Protein AF-A0A914FMX4-F1 (afdb_monomer_lite)

Secondary structure (DSSP, 8-state):
-HHHHHHH-S-EEEEEE--TTTHHHHHHHHHHHHH-HHHHHHEEEEEE--TTS--TT-HHHHHHT-----TT-BTTB--GGGS-----SS---HHHHHHHHHHH-SSSS-----TT--PPTTHHHHHHHHHTT--TT-------EEE-TTSPPP-SHHHHHHHHHTTSEEETTHHHHHHHH--TTHHHHHHHHTSSS-----------

Foldseek 3Di:
DLQQLVQQVAAFFFEDEDEPPCLVVVLVVVVLCVQRPSSVVHYDYHYDYDPPDDDCPPPVNNVVSPDPPDPPDDNVDPPPVPPPPPPPPDDDDVVVRVVRSVVPTPDPDDDDDDPPDGDAHCPNVLCVVCVVVDDPQDDDDDFDKDFDPPDDDDNFLVSQVVCVVVVGMGGPCCVNCVPVRPDPPVVVVSVVRNPPPPDDDGDDPPDD

Radius of gyration: 20.3 Å; chains: 1; bounding box: 56×38×54 Å

pLDDT: mean 79.05, std 15.32, range [39.66, 96.81]

Sequence (208 aa):
MAQLANNWKGPISVSLIIDKNGFTSLAAYKHLYNCDPLMKKFVTTHIVWRETAENPCDSTFITNNTVKLSSQYSCDIVEYEKISKHSLNIPYPPNTLRNVARYGASTNIHLIADIENSFSKNANYLLNLIANKVTKENVIAIRRFEYDEKERKPETPQILKDMLITEKAYEFHHFLASKSHAIENLDAWLNYSVNPLMRVTIVPITYM

Structure (mmCIF, N/CA/C/O backbone):
data_AF-A0A914FMX4-F1
#
_entry.id   AF-A0A914FMX4-F1
#
loop_
_atom_site.group_PDB
_atom_site.id
_atom_site.type_symbol
_atom_site.label_atom_id
_atom_site.label_alt_id
_atom_site.label_comp_id
_atom_site.label_asym_id
_atom_site.label_entity_id
_atom_site.label_seq_id
_atom_site.pdbx_PDB_ins_code
_atom_site.Cartn_x
_atom_site.Cartn_y
_a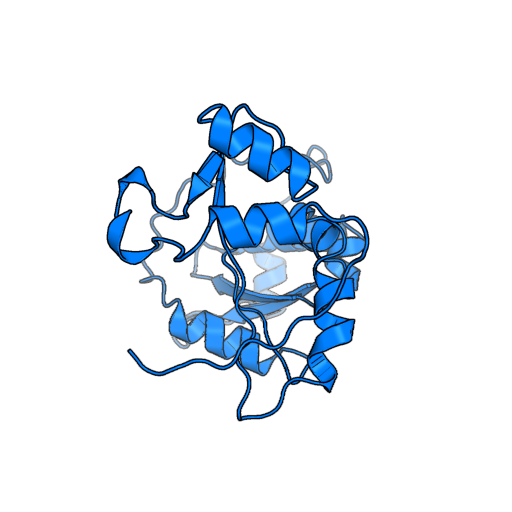tom_site.Cartn_z
_atom_site.occupancy
_atom_site.B_iso_or_equiv
_atom_site.auth_seq_id
_atom_site.auth_comp_id
_atom_site.auth_asym_id
_atom_site.auth_atom_id
_atom_site.pdbx_PDB_model_num
ATOM 1 N N . MET A 1 1 ? 6.551 4.881 -1.451 1.00 75.38 1 MET A N 1
ATOM 2 C CA . MET A 1 1 ? 6.994 3.463 -1.385 1.00 75.38 1 MET A CA 1
ATOM 3 C C . MET A 1 1 ? 7.821 3.134 -0.149 1.00 75.38 1 MET A C 1
ATOM 5 O O . MET A 1 1 ? 7.382 2.270 0.590 1.00 75.38 1 MET A O 1
ATOM 9 N N . ALA A 1 2 ? 8.949 3.802 0.127 1.00 77.56 2 ALA A N 1
ATOM 10 C CA . ALA A 1 2 ? 9.760 3.548 1.333 1.00 77.56 2 ALA A CA 1
ATOM 11 C C . ALA A 1 2 ? 8.935 3.605 2.637 1.00 77.56 2 ALA A C 1
ATOM 13 O O . ALA A 1 2 ? 8.886 2.656 3.417 1.00 77.56 2 ALA A O 1
ATOM 14 N N . GLN A 1 3 ? 8.158 4.680 2.811 1.00 80.75 3 GLN A N 1
ATOM 15 C CA . GLN A 1 3 ? 7.240 4.830 3.944 1.00 80.75 3 GLN A CA 1
ATOM 16 C C . GLN A 1 3 ? 6.168 3.726 4.000 1.00 80.75 3 GLN A C 1
ATOM 18 O O . GLN A 1 3 ? 5.848 3.229 5.078 1.00 80.75 3 GLN A O 1
ATOM 23 N N . LEU A 1 4 ? 5.646 3.301 2.842 1.00 85.19 4 LEU A N 1
ATOM 24 C CA . LEU A 1 4 ? 4.693 2.194 2.743 1.00 85.19 4 LEU A CA 1
ATOM 25 C C . LEU A 1 4 ? 5.334 0.876 3.196 1.00 85.19 4 LEU A C 1
ATOM 27 O O . LEU A 1 4 ? 4.752 0.177 4.018 1.00 85.19 4 LEU A O 1
ATOM 31 N N . ALA A 1 5 ? 6.547 0.568 2.730 1.00 88.25 5 ALA A N 1
ATOM 32 C CA . ALA A 1 5 ? 7.302 -0.612 3.147 1.00 88.25 5 ALA A CA 1
ATOM 33 C C . ALA A 1 5 ? 7.578 -0.605 4.660 1.00 88.25 5 ALA A C 1
ATOM 35 O O . ALA A 1 5 ? 7.435 -1.638 5.318 1.00 88.25 5 ALA A O 1
ATOM 36 N N . ASN A 1 6 ? 7.891 0.562 5.230 1.00 86.19 6 ASN A N 1
ATOM 37 C CA . ASN A 1 6 ? 8.101 0.720 6.668 1.00 86.19 6 ASN A CA 1
ATOM 38 C C . ASN A 1 6 ? 6.824 0.532 7.503 1.00 86.19 6 ASN A C 1
ATOM 40 O O . ASN A 1 6 ? 6.880 -0.073 8.574 1.00 86.19 6 ASN A O 1
ATOM 44 N N . ASN A 1 7 ? 5.677 1.016 7.023 1.00 85.81 7 ASN A N 1
ATOM 45 C CA . ASN A 1 7 ? 4.405 0.894 7.742 1.00 85.81 7 ASN A CA 1
ATOM 46 C C . ASN A 1 7 ? 3.782 -0.501 7.581 1.00 85.81 7 ASN A C 1
ATOM 48 O O . ASN A 1 7 ? 3.226 -1.043 8.536 1.00 85.81 7 ASN A O 1
ATOM 52 N N . TRP A 1 8 ? 3.902 -1.097 6.392 1.00 89.62 8 TRP A N 1
ATOM 53 C CA . TRP A 1 8 ? 3.367 -2.419 6.075 1.00 89.62 8 TRP A CA 1
ATOM 54 C C . TRP A 1 8 ? 4.222 -3.550 6.656 1.00 89.62 8 TRP A C 1
ATOM 56 O O . TRP A 1 8 ? 3.689 -4.446 7.302 1.00 89.62 8 TRP A O 1
ATOM 66 N N . LYS A 1 9 ? 5.551 -3.517 6.482 1.00 90.38 9 LYS A N 1
ATOM 67 C CA . LYS A 1 9 ? 6.481 -4.584 6.913 1.00 90.38 9 LYS A CA 1
ATOM 68 C C . LYS A 1 9 ? 6.079 -5.993 6.446 1.00 90.38 9 LYS A C 1
ATOM 70 O O . LYS A 1 9 ? 6.212 -6.963 7.193 1.00 90.38 9 LYS A O 1
ATOM 75 N N . GLY A 1 10 ? 5.561 -6.106 5.230 1.00 90.56 10 GLY A N 1
ATOM 76 C CA . GLY A 1 10 ? 5.202 -7.364 4.572 1.00 90.56 10 GLY A CA 1
ATOM 77 C C . GLY A 1 10 ? 5.497 -7.298 3.071 1.00 90.56 10 GLY A C 1
ATOM 78 O O . GLY A 1 10 ? 5.924 -6.245 2.601 1.00 90.56 10 GLY A O 1
ATOM 79 N N . PRO A 1 11 ? 5.289 -8.384 2.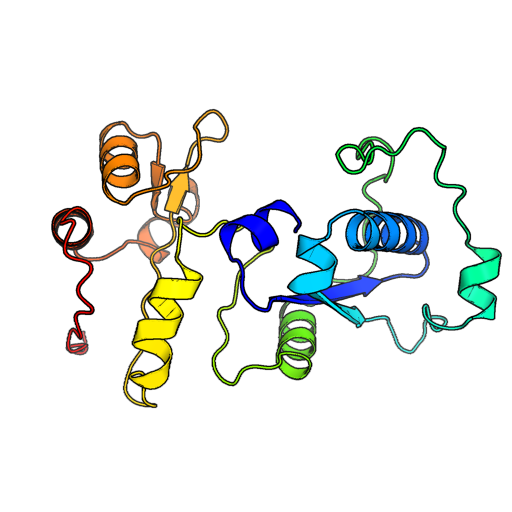308 1.00 93.69 11 PRO A N 1
ATOM 80 C CA . PRO A 1 11 ? 5.486 -8.371 0.860 1.00 93.69 11 PRO A CA 1
ATOM 81 C C . PRO A 1 11 ? 4.600 -7.324 0.169 1.00 93.69 11 PRO A C 1
ATOM 83 O O . PRO A 1 11 ? 3.421 -7.187 0.499 1.00 93.69 11 PRO A O 1
ATOM 86 N N . ILE A 1 12 ? 5.173 -6.599 -0.789 1.00 94.12 12 ILE A N 1
ATOM 87 C CA . ILE A 1 12 ? 4.527 -5.598 -1.640 1.00 94.12 12 ILE A CA 1
ATOM 88 C C . ILE A 1 12 ? 4.914 -5.926 -3.078 1.00 94.12 12 ILE A C 1
ATOM 90 O O . ILE A 1 12 ? 6.093 -5.901 -3.423 1.00 94.12 12 ILE A O 1
ATOM 94 N N . SER A 1 13 ? 3.929 -6.187 -3.930 1.00 95.50 13 SER A N 1
ATOM 95 C CA . SER A 1 13 ? 4.143 -6.226 -5.375 1.00 95.50 13 SER A CA 1
ATOM 96 C C . SER A 1 13 ? 3.639 -4.926 -5.996 1.00 95.50 13 SER A C 1
ATOM 98 O O . SER A 1 13 ? 2.514 -4.499 -5.726 1.00 95.50 13 SER A O 1
ATOM 100 N N . VAL A 1 14 ? 4.477 -4.279 -6.805 1.00 94.06 14 VAL A N 1
ATOM 101 C CA . VAL A 1 14 ? 4.159 -3.018 -7.482 1.00 94.06 14 VAL A CA 1
ATOM 102 C C . VAL A 1 14 ? 4.457 -3.131 -8.970 1.00 94.06 14 VAL A C 1
ATOM 104 O O . VAL A 1 14 ? 5.472 -3.699 -9.364 1.00 94.06 14 VAL A O 1
ATOM 107 N N . SER A 1 15 ? 3.590 -2.560 -9.804 1.00 92.75 15 SER A N 1
ATOM 108 C CA . SER A 1 15 ? 3.839 -2.435 -11.242 1.00 92.75 15 SER A CA 1
ATOM 109 C C . SER A 1 15 ? 4.112 -0.988 -11.620 1.00 92.75 15 SER A C 1
ATOM 111 O O . SER A 1 15 ? 3.389 -0.090 -11.189 1.00 92.75 15 SER A O 1
ATOM 113 N N . LEU A 1 16 ? 5.131 -0.771 -12.447 1.00 88.94 16 LEU A N 1
ATOM 114 C CA . LEU A 1 16 ? 5.503 0.531 -12.992 1.00 88.94 16 LEU A CA 1
ATOM 115 C C . LEU A 1 16 ? 5.362 0.492 -14.507 1.00 88.94 16 LEU A C 1
ATOM 117 O O . LEU A 1 16 ? 5.952 -0.370 -15.156 1.00 88.94 16 LEU A O 1
ATOM 121 N N . ILE A 1 17 ? 4.605 1.434 -15.065 1.00 86.44 17 ILE A N 1
ATOM 122 C CA . ILE A 1 17 ? 4.559 1.630 -16.511 1.00 86.44 17 ILE A CA 1
ATOM 123 C C . ILE A 1 17 ? 5.640 2.614 -16.939 1.00 86.44 17 ILE A C 1
ATOM 125 O O . ILE A 1 17 ? 5.795 3.671 -16.329 1.00 86.44 17 ILE A O 1
ATOM 129 N N . ILE A 1 18 ? 6.384 2.256 -17.978 1.00 81.00 18 ILE A N 1
ATOM 130 C CA . ILE A 1 18 ? 7.471 3.065 -18.521 1.00 81.00 18 ILE A CA 1
ATOM 131 C C . ILE A 1 18 ? 7.189 3.344 -19.992 1.00 81.00 18 ILE A C 1
ATOM 133 O O . ILE A 1 18 ? 6.832 2.447 -20.759 1.00 81.00 18 ILE A O 1
ATOM 137 N N . ASP A 1 19 ? 7.338 4.609 -20.370 1.00 75.12 19 ASP A N 1
ATOM 138 C CA . ASP A 1 19 ? 7.340 5.059 -21.756 1.00 75.12 19 ASP A CA 1
ATOM 139 C C . ASP A 1 19 ? 8.773 5.356 -22.231 1.00 75.12 19 ASP A C 1
ATOM 141 O O . ASP A 1 19 ? 9.732 5.233 -21.469 1.00 75.12 19 ASP A O 1
ATOM 145 N N . LYS A 1 20 ? 8.931 5.778 -23.491 1.00 66.50 20 LYS A N 1
ATOM 146 C CA . LYS A 1 20 ? 10.247 6.101 -24.068 1.00 66.50 20 LYS A CA 1
ATOM 147 C C . LYS A 1 20 ? 11.028 7.188 -23.306 1.00 66.50 20 LYS A C 1
ATOM 149 O O . LYS A 1 20 ? 12.233 7.283 -23.498 1.00 66.50 20 LYS A O 1
ATOM 154 N N . ASN A 1 21 ? 10.380 7.988 -22.457 1.00 66.50 21 ASN A N 1
ATOM 155 C CA . ASN A 1 21 ? 11.006 9.076 -21.703 1.00 66.50 21 ASN A CA 1
ATOM 156 C C . ASN A 1 21 ? 11.118 8.764 -20.195 1.00 66.50 21 ASN A C 1
ATOM 158 O O . ASN A 1 21 ? 11.770 9.498 -19.453 1.00 66.50 21 ASN A O 1
ATOM 162 N N . GLY A 1 22 ? 10.528 7.660 -19.726 1.00 69.50 22 GLY A N 1
ATOM 163 C CA . GLY A 1 22 ? 10.486 7.263 -18.316 1.00 69.50 22 GLY A CA 1
ATOM 164 C C . GLY A 1 22 ? 11.794 6.691 -17.758 1.00 69.50 22 GLY A C 1
ATOM 165 O O . GLY A 1 22 ? 11.843 6.311 -16.587 1.00 69.50 22 GLY A O 1
ATOM 166 N N . PHE A 1 23 ? 12.862 6.624 -18.555 1.00 72.25 23 PHE A N 1
ATOM 167 C CA . PHE A 1 23 ? 14.138 6.016 -18.161 1.00 72.25 23 PHE A CA 1
ATOM 168 C C . PHE A 1 23 ? 14.848 6.753 -17.030 1.00 72.25 23 PHE A C 1
ATOM 170 O O . PHE A 1 23 ? 15.375 6.112 -16.122 1.00 72.25 23 PHE A O 1
ATOM 177 N N . THR A 1 24 ? 14.797 8.086 -17.024 1.00 69.94 24 THR A N 1
ATOM 178 C CA . THR A 1 24 ? 15.320 8.890 -15.910 1.00 69.94 24 THR A CA 1
ATOM 179 C C . THR A 1 24 ? 14.597 8.555 -14.608 1.00 69.94 24 THR A C 1
ATOM 181 O O . THR A 1 24 ? 15.235 8.336 -13.578 1.00 69.94 24 THR A O 1
ATOM 184 N N . SER A 1 25 ? 13.270 8.422 -14.665 1.00 74.25 25 SER A N 1
ATOM 185 C CA . SER A 1 25 ? 12.441 8.030 -13.523 1.00 74.25 25 SER A CA 1
ATOM 186 C C . SER A 1 25 ? 12.734 6.601 -13.066 1.00 74.25 25 SER A C 1
ATOM 188 O O . SER A 1 25 ? 12.780 6.346 -11.864 1.00 74.25 25 SER A O 1
ATOM 190 N N . LEU A 1 26 ? 12.999 5.674 -13.993 1.00 77.38 26 LEU A N 1
ATOM 191 C CA . LEU A 1 26 ? 13.414 4.310 -13.658 1.00 77.38 26 LEU A CA 1
ATOM 192 C C . LEU A 1 26 ? 14.796 4.274 -12.997 1.00 77.38 26 LEU A C 1
ATOM 194 O O . LEU A 1 26 ? 14.983 3.541 -12.028 1.00 77.38 26 LEU A O 1
ATOM 198 N N . ALA A 1 27 ? 15.759 5.059 -13.482 1.00 74.75 27 ALA A N 1
ATOM 199 C CA . ALA A 1 27 ? 17.086 5.152 -12.879 1.00 74.75 27 ALA A CA 1
ATOM 200 C C . ALA A 1 27 ? 17.011 5.721 -11.452 1.00 74.75 27 ALA A C 1
ATOM 202 O O . ALA A 1 27 ? 17.593 5.144 -10.529 1.00 74.75 27 ALA A O 1
ATOM 203 N N . ALA A 1 28 ? 16.225 6.785 -11.253 1.00 75.19 28 ALA A N 1
ATOM 204 C CA . ALA A 1 28 ? 15.948 7.344 -9.931 1.00 75.19 28 ALA A CA 1
ATOM 205 C C . ALA A 1 28 ? 15.244 6.323 -9.019 1.00 75.19 28 ALA A C 1
ATOM 207 O O . ALA A 1 28 ? 15.664 6.113 -7.881 1.00 75.19 28 ALA A O 1
ATOM 208 N N . TYR A 1 29 ? 14.231 5.614 -9.530 1.00 81.31 29 TYR A N 1
ATOM 209 C CA . TYR A 1 29 ? 13.549 4.548 -8.795 1.00 81.31 29 TYR A CA 1
ATOM 210 C C . TYR A 1 29 ? 14.507 3.421 -8.396 1.00 81.31 29 TYR A C 1
ATOM 212 O O . TYR A 1 29 ? 14.502 2.990 -7.246 1.00 81.31 29 TYR A O 1
ATOM 220 N N . LYS A 1 30 ? 15.361 2.958 -9.317 1.00 82.38 30 LYS A N 1
ATOM 221 C CA . LYS A 1 30 ? 16.367 1.919 -9.057 1.00 82.38 30 LYS A CA 1
ATOM 222 C C . LYS A 1 30 ? 17.353 2.361 -7.980 1.00 82.38 30 LYS A C 1
ATOM 224 O O . LYS A 1 30 ? 17.752 1.536 -7.160 1.00 82.38 30 LYS A O 1
ATOM 229 N N . HIS A 1 31 ? 17.757 3.628 -7.976 1.00 79.31 31 HIS A N 1
ATOM 230 C CA . HIS A 1 31 ? 18.599 4.175 -6.919 1.00 79.31 31 HIS A CA 1
ATOM 231 C C . HIS A 1 31 ? 17.878 4.135 -5.567 1.00 79.31 31 HIS A C 1
ATOM 233 O O . HIS A 1 31 ? 18.371 3.484 -4.651 1.00 79.31 31 HIS A O 1
ATOM 239 N N . LEU A 1 32 ? 16.667 4.696 -5.476 1.00 78.62 32 LEU A N 1
ATOM 240 C CA . LEU A 1 32 ? 15.848 4.677 -4.254 1.00 78.62 32 LEU A CA 1
ATOM 241 C C . LEU A 1 32 ? 15.599 3.255 -3.731 1.00 78.62 32 LEU A C 1
ATOM 243 O O . LEU A 1 32 ? 15.776 2.983 -2.545 1.00 78.62 32 LEU A O 1
ATOM 247 N N . TYR A 1 33 ? 15.244 2.331 -4.625 1.00 86.31 33 TYR A N 1
ATOM 248 C CA . TYR A 1 33 ? 15.058 0.919 -4.303 1.00 86.31 33 TYR A CA 1
ATOM 249 C C . TYR A 1 33 ? 16.330 0.303 -3.711 1.00 86.31 33 TYR A C 1
ATOM 251 O O . TYR A 1 33 ? 16.261 -0.483 -2.771 1.00 86.31 33 TYR A O 1
ATOM 259 N N . ASN A 1 34 ? 17.500 0.649 -4.257 1.00 85.19 34 ASN A N 1
ATOM 260 C CA . ASN A 1 34 ? 18.768 0.098 -3.795 1.00 85.19 34 ASN A CA 1
ATOM 261 C C . ASN A 1 34 ? 19.277 0.718 -2.490 1.00 85.19 34 ASN A C 1
ATOM 263 O O . ASN A 1 34 ? 20.027 0.063 -1.760 1.00 85.19 34 ASN A O 1
ATOM 267 N N . CYS A 1 35 ? 18.888 1.958 -2.229 1.00 83.69 35 CYS A N 1
ATOM 268 C CA . CYS A 1 35 ? 19.289 2.735 -1.071 1.00 83.69 35 CYS A CA 1
ATOM 269 C C . CYS A 1 35 ? 18.528 2.348 0.204 1.00 83.69 35 CYS A C 1
ATOM 271 O O . CYS A 1 35 ? 19.125 2.330 1.277 1.00 83.69 35 CYS A O 1
ATOM 273 N N . ASP A 1 36 ? 17.245 1.991 0.098 1.00 85.56 36 ASP A N 1
ATOM 274 C CA . ASP A 1 36 ? 16.420 1.609 1.248 1.00 85.56 36 ASP A CA 1
ATOM 275 C C . ASP A 1 36 ? 16.409 0.074 1.461 1.00 85.56 36 ASP A C 1
ATOM 277 O O . ASP A 1 36 ? 15.879 -0.675 0.629 1.00 85.56 36 ASP A O 1
ATOM 281 N N . PRO A 1 37 ? 16.941 -0.441 2.590 1.00 90.88 37 PRO A N 1
ATOM 282 C CA . PRO A 1 37 ? 16.901 -1.869 2.906 1.00 90.88 37 PRO A CA 1
ATOM 283 C C . PRO A 1 37 ? 15.481 -2.448 2.985 1.00 90.88 37 PRO A C 1
ATOM 285 O O . PRO A 1 37 ? 15.287 -3.630 2.688 1.00 90.88 37 PRO A O 1
ATOM 288 N N . LEU A 1 38 ? 14.485 -1.649 3.379 1.00 91.25 38 LEU A N 1
ATOM 289 C CA . LEU A 1 38 ? 13.089 -2.081 3.456 1.00 91.25 38 LEU A CA 1
ATOM 290 C C . LEU A 1 38 ? 12.486 -2.256 2.065 1.00 91.25 38 LEU A C 1
ATOM 292 O O . LEU A 1 38 ? 11.745 -3.216 1.856 1.00 91.25 38 LEU A O 1
ATOM 296 N N . MET A 1 39 ? 12.849 -1.398 1.108 1.00 91.31 39 MET A N 1
ATOM 297 C CA . MET A 1 39 ? 12.470 -1.574 -0.297 1.00 91.31 39 MET A CA 1
ATOM 298 C C . MET A 1 39 ? 13.010 -2.901 -0.831 1.00 91.31 39 MET A C 1
ATOM 300 O O . MET A 1 39 ? 12.221 -3.723 -1.289 1.00 91.31 39 MET A O 1
ATOM 304 N N . LYS A 1 40 ? 14.314 -3.172 -0.669 1.00 90.94 40 LYS A N 1
ATOM 305 C CA . LYS A 1 40 ? 14.919 -4.455 -1.085 1.00 90.94 40 LYS A CA 1
ATOM 306 C C . LYS A 1 40 ? 14.276 -5.673 -0.433 1.00 90.94 40 LYS A C 1
ATOM 308 O O . LYS A 1 40 ? 14.222 -6.738 -1.040 1.00 90.94 40 LYS A O 1
ATOM 313 N N . LYS A 1 41 ? 13.866 -5.537 0.829 1.00 93.00 41 LYS A N 1
ATOM 314 C CA . LYS A 1 41 ? 13.321 -6.644 1.618 1.00 93.00 41 LYS A CA 1
ATOM 315 C C . LYS A 1 41 ? 11.867 -6.950 1.277 1.00 93.00 41 LYS A C 1
ATOM 317 O O . LYS A 1 41 ? 11.475 -8.113 1.310 1.00 93.00 41 LYS A O 1
ATOM 322 N N . PHE A 1 42 ? 11.062 -5.920 1.038 1.00 93.12 42 PHE A N 1
ATOM 323 C CA . PHE A 1 42 ? 9.610 -6.053 0.999 1.00 93.12 42 PHE A CA 1
ATOM 324 C C . PHE A 1 42 ? 8.994 -5.782 -0.368 1.00 93.12 42 PHE A C 1
ATOM 326 O O . PHE A 1 42 ? 7.886 -6.250 -0.604 1.00 93.12 42 PHE A O 1
ATOM 333 N N . VAL A 1 43 ? 9.663 -5.060 -1.265 1.00 93.25 43 VAL A N 1
ATOM 334 C CA . VAL A 1 43 ? 9.072 -4.623 -2.534 1.00 93.25 43 VAL A CA 1
ATOM 335 C C . VAL A 1 43 ? 9.593 -5.472 -3.688 1.00 93.25 43 VAL A C 1
ATOM 337 O O . VAL A 1 43 ? 10.792 -5.629 -3.858 1.00 93.25 43 VAL A O 1
ATOM 340 N N . THR A 1 44 ? 8.688 -5.993 -4.512 1.00 94.06 44 THR A N 1
ATOM 341 C CA . THR A 1 44 ? 8.997 -6.567 -5.828 1.00 94.06 44 THR A CA 1
ATOM 342 C C . THR A 1 44 ? 8.390 -5.678 -6.903 1.00 94.06 44 THR A C 1
ATOM 344 O O . THR A 1 44 ? 7.207 -5.336 -6.838 1.00 94.06 44 THR A O 1
ATOM 347 N N . THR A 1 45 ? 9.202 -5.289 -7.882 1.00 92.69 45 THR A N 1
ATOM 348 C CA . THR A 1 45 ? 8.816 -4.337 -8.928 1.00 92.69 45 THR A CA 1
ATOM 349 C C . THR A 1 45 ? 8.669 -5.040 -10.267 1.00 92.69 45 THR A C 1
ATOM 351 O O . THR A 1 45 ? 9.590 -5.712 -10.727 1.00 92.69 45 THR A O 1
ATOM 354 N N . HIS A 1 46 ? 7.536 -4.821 -10.924 1.00 92.69 46 HIS A N 1
ATOM 355 C CA . HIS A 1 46 ? 7.240 -5.328 -12.257 1.00 92.69 46 HIS A CA 1
ATOM 356 C C . HIS A 1 46 ? 7.207 -4.164 -13.242 1.00 92.69 46 HIS A C 1
ATOM 358 O O . HIS A 1 46 ? 6.446 -3.212 -13.070 1.00 92.69 46 HIS A O 1
ATOM 364 N N . ILE A 1 47 ? 8.054 -4.219 -14.263 1.00 89.19 47 ILE A N 1
ATOM 365 C CA . ILE A 1 47 ? 8.113 -3.182 -15.289 1.00 89.19 47 ILE A CA 1
ATOM 366 C C . ILE A 1 47 ? 7.169 -3.557 -16.425 1.00 89.19 47 ILE A C 1
ATOM 368 O O . ILE A 1 47 ? 7.222 -4.668 -16.943 1.00 89.19 47 ILE A O 1
ATOM 372 N N . VAL A 1 48 ? 6.311 -2.617 -16.804 1.00 88.62 48 VAL A N 1
ATOM 373 C CA . VAL A 1 48 ? 5.369 -2.736 -17.914 1.00 88.62 48 VAL A CA 1
ATOM 374 C C . VAL A 1 48 ? 5.723 -1.676 -18.947 1.00 88.62 48 VAL A C 1
ATOM 376 O O . VAL A 1 48 ? 5.896 -0.506 -18.616 1.00 88.62 48 VAL A O 1
ATOM 379 N N . TRP A 1 49 ? 5.820 -2.068 -20.208 1.00 85.38 49 TRP A N 1
ATOM 380 C CA . TRP A 1 49 ? 6.071 -1.163 -21.325 1.00 85.38 49 TRP A CA 1
ATOM 381 C C . TRP A 1 49 ? 5.157 -1.540 -22.490 1.00 85.38 49 TRP A C 1
ATOM 383 O O . TRP A 1 49 ? 4.513 -2.591 -22.481 1.00 85.38 49 TRP A O 1
ATOM 393 N N . ARG A 1 50 ? 5.051 -0.662 -23.489 1.00 80.12 50 ARG A N 1
ATOM 394 C CA . ARG A 1 50 ? 4.330 -0.996 -24.724 1.00 80.12 50 ARG A CA 1
ATOM 395 C C . ARG A 1 50 ? 5.183 -1.942 -25.555 1.00 80.12 50 ARG A C 1
ATOM 397 O O . ARG A 1 50 ? 6.350 -1.654 -25.764 1.00 80.12 50 ARG A O 1
ATOM 404 N N . GLU A 1 51 ? 4.584 -2.990 -26.103 1.00 74.88 51 GLU A N 1
ATOM 405 C CA . GLU A 1 51 ? 5.273 -3.943 -26.985 1.00 74.88 51 GLU A CA 1
ATOM 406 C C . GLU A 1 51 ? 5.959 -3.261 -28.180 1.00 74.88 51 GLU A C 1
ATOM 408 O O . GLU A 1 51 ? 7.053 -3.640 -28.576 1.00 74.88 51 GLU A O 1
ATOM 413 N N . THR A 1 52 ? 5.364 -2.187 -28.707 1.00 72.38 52 THR A N 1
ATOM 414 C CA . THR A 1 52 ? 5.934 -1.385 -29.802 1.00 72.38 52 THR A CA 1
ATOM 415 C C . THR A 1 52 ? 7.081 -0.462 -29.370 1.00 72.38 52 THR A C 1
ATOM 417 O O . THR A 1 52 ? 7.612 0.282 -30.195 1.00 72.38 52 THR A O 1
ATOM 420 N N . ALA A 1 53 ? 7.396 -0.396 -28.077 1.00 70.50 53 ALA A N 1
ATOM 421 C CA . ALA A 1 53 ? 8.513 0.374 -27.547 1.00 70.50 53 ALA A CA 1
ATOM 422 C C . ALA A 1 53 ? 9.736 -0.532 -27.362 1.00 70.50 53 ALA A C 1
ATOM 424 O O . ALA A 1 53 ? 9.612 -1.736 -27.153 1.00 70.50 53 ALA A O 1
ATOM 425 N N . GLU A 1 54 ? 10.924 0.067 -27.425 1.00 69.62 54 GLU A N 1
ATOM 426 C CA . GLU A 1 54 ? 12.176 -0.634 -27.143 1.00 69.62 54 GLU A CA 1
ATOM 427 C C . GLU A 1 54 ? 12.142 -1.243 -25.739 1.00 69.62 54 GLU A C 1
ATOM 429 O O . GLU A 1 54 ? 11.599 -0.644 -24.806 1.00 69.62 54 GLU A O 1
ATOM 434 N N . ASN A 1 55 ? 12.698 -2.449 -25.604 1.00 72.94 55 ASN A N 1
ATOM 435 C CA . ASN A 1 55 ? 12.700 -3.168 -24.339 1.00 72.94 55 ASN A CA 1
ATOM 436 C C . ASN A 1 55 ? 13.524 -2.378 -23.304 1.00 72.94 55 ASN A C 1
ATOM 438 O O . ASN A 1 55 ? 14.749 -2.302 -23.437 1.00 72.94 55 ASN A O 1
ATOM 442 N N . PRO A 1 56 ? 12.896 -1.843 -22.239 1.00 66.50 56 PRO A N 1
ATOM 443 C CA . PRO A 1 56 ? 13.594 -1.035 -21.245 1.00 66.50 56 PRO A CA 1
ATOM 444 C C . PRO A 1 56 ? 14.601 -1.845 -20.415 1.00 66.50 56 PRO A C 1
ATOM 446 O O . PRO A 1 56 ? 15.420 -1.270 -19.698 1.00 66.50 56 PRO A O 1
ATOM 449 N N . CYS A 1 57 ? 14.528 -3.176 -20.483 1.00 67.19 57 CYS A N 1
ATOM 450 C CA . CYS A 1 57 ? 15.409 -4.102 -19.788 1.00 67.19 57 CYS A CA 1
ATOM 451 C C . CYS A 1 57 ? 16.561 -4.621 -20.665 1.00 67.19 57 CYS A C 1
ATOM 453 O O . CYS A 1 57 ? 17.348 -5.436 -20.180 1.00 67.19 57 CYS A O 1
ATOM 455 N N . ASP A 1 58 ? 16.690 -4.178 -21.922 1.00 69.19 58 ASP A N 1
ATOM 456 C CA . ASP A 1 58 ? 17.852 -4.517 -22.748 1.00 69.19 58 ASP A CA 1
ATOM 457 C C . ASP A 1 58 ? 19.121 -3.857 -22.179 1.00 69.19 58 ASP A C 1
ATOM 459 O O . ASP A 1 58 ? 19.188 -2.645 -21.954 1.00 69.19 58 ASP A O 1
ATOM 463 N N . SER A 1 59 ? 20.147 -4.676 -21.939 1.00 56.97 59 SER A N 1
ATOM 464 C CA . SER A 1 59 ? 21.441 -4.269 -21.381 1.00 56.97 59 SER A CA 1
ATOM 465 C C . SER A 1 59 ? 22.116 -3.125 -22.147 1.00 56.97 59 SER A C 1
ATOM 467 O O . SER A 1 59 ? 22.724 -2.260 -21.516 1.00 56.97 59 SER A O 1
ATOM 469 N N . THR A 1 60 ? 21.957 -3.076 -23.473 1.00 55.41 60 THR A N 1
ATOM 470 C CA . THR A 1 60 ? 22.529 -2.028 -24.338 1.00 55.41 60 THR A CA 1
ATOM 471 C C . THR A 1 60 ? 21.808 -0.686 -24.177 1.00 55.41 60 THR A C 1
ATOM 473 O O . THR A 1 60 ? 22.408 0.387 -24.285 1.00 55.41 60 THR A O 1
ATOM 476 N N . PHE A 1 61 ? 20.520 -0.740 -23.841 1.00 51.69 61 PHE A N 1
ATOM 477 C CA . PHE A 1 61 ? 19.668 0.422 -23.640 1.00 51.69 61 PHE A CA 1
ATOM 478 C C . PHE A 1 61 ? 19.884 1.056 -22.252 1.00 51.69 61 PHE A C 1
ATOM 480 O O . PHE A 1 61 ? 19.884 2.283 -22.108 1.00 51.69 61 PHE A O 1
ATOM 487 N N . ILE A 1 62 ? 20.152 0.229 -21.232 1.00 53.88 62 ILE A N 1
ATOM 488 C CA . ILE A 1 62 ? 20.469 0.666 -19.861 1.00 53.88 62 ILE A CA 1
ATOM 489 C C . ILE A 1 62 ? 21.822 1.394 -19.800 1.00 53.88 62 ILE A C 1
ATOM 491 O O . ILE A 1 62 ? 21.942 2.388 -19.083 1.00 53.88 62 ILE A O 1
ATOM 495 N N . THR A 1 63 ? 22.833 0.935 -20.548 1.00 49.75 63 THR A N 1
ATOM 496 C CA . THR A 1 63 ? 24.172 1.555 -20.567 1.00 49.75 63 THR A CA 1
ATOM 497 C C . THR A 1 63 ? 24.196 2.917 -21.257 1.00 49.75 63 THR A C 1
ATOM 499 O O . THR A 1 63 ? 24.938 3.793 -20.827 1.00 49.75 63 THR A O 1
ATOM 502 N N . ASN A 1 64 ? 23.367 3.127 -22.284 1.00 46.66 64 ASN A N 1
ATOM 503 C CA . ASN A 1 64 ? 23.308 4.401 -23.015 1.00 46.66 64 ASN A CA 1
ATOM 504 C C . ASN A 1 64 ? 22.497 5.481 -22.284 1.00 46.66 64 ASN A C 1
ATOM 506 O O . ASN A 1 64 ? 22.722 6.670 -22.495 1.00 46.66 64 ASN A O 1
ATOM 510 N N . ASN A 1 65 ? 21.584 5.074 -21.398 1.00 48.56 65 ASN A N 1
ATOM 511 C CA . ASN A 1 65 ? 20.722 5.969 -20.624 1.00 48.56 65 ASN A CA 1
ATOM 512 C C . ASN A 1 65 ? 21.125 6.043 -19.146 1.00 48.56 65 ASN A C 1
ATOM 514 O O . ASN A 1 65 ? 20.287 6.326 -18.285 1.00 48.56 65 ASN A O 1
ATOM 518 N N . THR A 1 66 ? 22.402 5.798 -18.821 1.00 48.31 66 THR A N 1
ATOM 519 C CA . THR A 1 66 ? 22.927 6.051 -17.475 1.00 48.31 66 THR A CA 1
ATOM 520 C C . THR A 1 66 ? 22.828 7.538 -17.168 1.00 48.31 66 THR A C 1
ATOM 522 O O . THR A 1 66 ? 23.726 8.325 -17.473 1.00 48.31 66 THR A O 1
ATOM 525 N N . VAL A 1 67 ? 21.724 7.930 -16.543 1.00 52.53 67 VAL A N 1
ATOM 526 C CA . VAL A 1 67 ? 21.606 9.233 -15.907 1.00 52.53 67 VAL A CA 1
ATOM 527 C C . VAL A 1 67 ? 22.687 9.279 -14.839 1.00 52.53 67 VAL A C 1
ATOM 529 O O . VAL A 1 67 ? 22.692 8.463 -13.914 1.00 52.53 67 VAL A O 1
ATOM 532 N N . LYS A 1 68 ? 23.633 10.213 -14.985 1.00 48.62 68 LYS A N 1
ATOM 533 C CA . LYS A 1 68 ? 24.552 10.567 -13.905 1.00 48.62 68 LYS A CA 1
ATOM 534 C C . LYS A 1 68 ? 23.700 11.122 -12.771 1.00 48.62 68 LYS A C 1
ATOM 536 O O . LYS A 1 68 ? 23.373 12.305 -12.756 1.00 48.62 68 LYS A O 1
ATOM 541 N N . LEU A 1 69 ? 23.312 10.249 -11.850 1.00 51.91 69 LEU A N 1
ATOM 542 C CA . LEU A 1 69 ? 22.786 10.659 -10.563 1.00 51.91 69 LEU A CA 1
ATOM 543 C C . LEU A 1 69 ? 23.917 11.459 -9.906 1.00 51.91 69 LEU A C 1
ATOM 545 O O . LEU A 1 69 ? 24.978 10.902 -9.625 1.00 51.91 69 LEU A O 1
ATOM 549 N N . SER A 1 70 ? 23.754 12.778 -9.782 1.00 48.03 70 SER A N 1
ATOM 550 C CA . SER A 1 70 ? 24.709 13.622 -9.073 1.00 48.03 70 SER A CA 1
ATOM 551 C C . SER A 1 70 ? 24.955 13.039 -7.679 1.00 48.03 70 SER A C 1
ATOM 553 O O . SER A 1 70 ? 24.081 12.422 -7.073 1.00 48.03 70 SER A O 1
ATOM 555 N N . SER A 1 71 ? 26.139 13.259 -7.119 1.00 45.78 71 SER A N 1
ATOM 556 C CA . SER A 1 71 ? 26.489 12.871 -5.743 1.00 45.78 71 SER A CA 1
ATOM 557 C C . SER A 1 71 ? 25.636 13.559 -4.657 1.00 45.78 71 SER A C 1
ATOM 559 O O . SER A 1 71 ? 25.987 13.522 -3.484 1.00 45.78 71 SER A O 1
ATOM 561 N N . GLN A 1 72 ? 24.552 14.228 -5.051 1.00 46.34 72 GLN A N 1
ATOM 562 C CA . GLN A 1 72 ? 23.661 15.039 -4.234 1.00 46.34 72 GLN A CA 1
ATOM 563 C C . GLN A 1 72 ? 22.346 14.315 -3.899 1.00 46.34 72 GLN A C 1
ATOM 565 O O . GLN A 1 72 ? 21.569 14.813 -3.089 1.00 46.34 72 GLN A O 1
ATOM 570 N N . TYR A 1 73 ? 22.101 13.135 -4.482 1.00 51.88 73 TYR A N 1
ATOM 571 C CA . TYR A 1 73 ? 20.958 12.297 -4.129 1.00 51.88 73 TYR A CA 1
ATOM 572 C C . TYR A 1 73 ? 21.226 11.588 -2.795 1.00 51.88 73 TYR A C 1
ATOM 574 O O . TYR A 1 73 ? 21.843 10.525 -2.743 1.00 51.88 73 TYR A O 1
ATOM 582 N N . SER A 1 74 ? 20.782 12.205 -1.698 1.00 56.44 74 SER A N 1
ATOM 583 C CA . SER A 1 74 ? 20.560 11.488 -0.439 1.00 56.44 74 SER A CA 1
ATOM 584 C C . SER A 1 74 ? 19.469 10.432 -0.660 1.00 56.44 74 SER A C 1
ATOM 586 O O . SER A 1 74 ? 18.553 10.655 -1.454 1.00 56.44 74 SER A O 1
ATOM 588 N N . CYS A 1 75 ? 19.502 9.318 0.082 1.00 59.81 75 CYS A N 1
ATOM 589 C CA . CYS A 1 75 ? 18.394 8.351 0.137 1.00 59.81 75 CYS A CA 1
ATOM 590 C C . CYS A 1 75 ? 17.038 9.018 0.455 1.00 59.81 75 CYS A C 1
ATOM 592 O O . CYS A 1 75 ? 15.990 8.448 0.159 1.00 59.81 75 CYS A O 1
ATOM 594 N N . ASP A 1 76 ? 17.083 10.224 1.028 1.00 50.97 76 ASP A N 1
ATOM 595 C CA . ASP A 1 76 ? 15.935 11.026 1.438 1.00 50.97 76 ASP A CA 1
ATOM 596 C C . ASP A 1 76 ? 15.499 12.074 0.398 1.00 50.97 76 ASP A C 1
ATOM 598 O O . ASP A 1 76 ? 14.399 12.613 0.500 1.00 50.97 76 ASP A O 1
ATOM 602 N N . ILE A 1 77 ? 16.337 12.394 -0.599 1.00 47.72 77 ILE A N 1
ATOM 603 C CA . ILE A 1 77 ? 16.110 13.524 -1.511 1.00 47.72 77 ILE A CA 1
ATOM 604 C C . ILE A 1 77 ? 16.456 13.108 -2.940 1.00 47.72 77 ILE A C 1
ATOM 606 O O . ILE A 1 77 ? 17.582 13.261 -3.407 1.00 47.72 77 ILE A O 1
ATOM 610 N N . VAL A 1 78 ? 15.447 12.648 -3.676 1.00 49.66 78 VAL A N 1
ATOM 611 C CA . VAL A 1 78 ? 15.373 12.995 -5.096 1.00 49.66 78 VAL A CA 1
ATOM 612 C C . VAL A 1 78 ? 14.654 14.330 -5.122 1.00 49.66 78 VAL A C 1
ATOM 614 O O . VAL A 1 78 ? 13.481 14.375 -4.763 1.00 49.66 78 VAL A O 1
ATOM 617 N N . GLU A 1 79 ? 15.351 15.415 -5.479 1.00 43.50 79 GLU A N 1
ATOM 618 C CA . GLU A 1 79 ? 14.698 16.687 -5.809 1.00 43.50 79 GLU A CA 1
ATOM 619 C C . GLU A 1 79 ? 13.650 16.393 -6.891 1.00 43.50 79 GLU A C 1
ATOM 621 O O . GLU A 1 79 ? 13.949 16.274 -8.082 1.00 43.50 79 GLU A O 1
ATOM 626 N N . TYR A 1 80 ? 12.400 16.226 -6.455 1.00 43.19 80 TYR A N 1
ATOM 627 C CA . TYR A 1 80 ? 11.236 16.009 -7.311 1.00 43.19 80 TYR A CA 1
ATOM 628 C C . TYR A 1 80 ? 11.031 17.188 -8.274 1.00 43.19 80 TYR A C 1
ATOM 630 O O . TYR A 1 80 ? 10.335 17.052 -9.277 1.00 43.19 80 TYR A O 1
ATOM 638 N N . GLU A 1 81 ? 11.670 18.330 -8.000 1.00 39.66 81 GLU A N 1
ATOM 639 C CA . GLU A 1 81 ? 11.507 19.597 -8.710 1.00 39.66 81 GLU A CA 1
ATOM 640 C C . GLU A 1 81 ? 11.986 19.592 -10.169 1.00 39.66 81 GLU A C 1
ATOM 642 O O . GLU A 1 81 ? 11.660 20.519 -10.908 1.00 39.66 81 GLU A O 1
ATOM 647 N N . LYS A 1 82 ? 12.699 18.559 -10.642 1.00 40.84 82 LYS A N 1
ATOM 648 C CA . LYS A 1 82 ? 13.171 18.502 -12.044 1.00 40.84 82 LYS A CA 1
ATOM 649 C C . LYS A 1 82 ? 12.803 17.253 -12.828 1.00 40.84 82 LYS A C 1
ATOM 651 O O . LYS A 1 82 ? 13.113 17.194 -14.019 1.00 40.84 82 LYS A O 1
ATOM 656 N N . ILE A 1 83 ? 12.081 16.294 -12.245 1.00 45.84 83 ILE A N 1
ATOM 657 C CA . ILE A 1 83 ? 11.360 15.327 -13.079 1.00 45.84 83 ILE A CA 1
ATOM 658 C C . ILE A 1 83 ? 10.105 16.063 -13.517 1.00 45.84 83 ILE A C 1
ATOM 660 O O . ILE A 1 83 ? 9.054 15.968 -12.888 1.00 45.84 83 ILE A O 1
ATOM 664 N N . SER A 1 84 ? 10.256 16.890 -14.555 1.00 42.59 84 SER A N 1
ATOM 665 C CA . SER A 1 84 ? 9.138 17.543 -15.231 1.00 42.59 84 SER A CA 1
ATOM 666 C C . SER A 1 84 ? 7.987 16.550 -15.302 1.00 42.59 84 SER A C 1
ATOM 668 O O . SER A 1 84 ? 8.225 15.411 -15.713 1.00 42.59 84 SER A O 1
ATOM 670 N N . LYS A 1 85 ? 6.788 16.965 -14.872 1.00 46.84 85 LYS A N 1
ATOM 671 C CA . LYS A 1 85 ? 5.537 16.234 -15.091 1.00 46.84 85 LYS A CA 1
ATOM 672 C C . LYS A 1 85 ? 5.389 16.046 -16.598 1.00 46.84 85 LYS A C 1
ATOM 674 O O . LYS A 1 85 ? 4.715 16.824 -17.263 1.00 46.84 85 LYS A O 1
ATOM 679 N N . HIS A 1 86 ? 6.103 15.078 -17.160 1.00 50.62 86 HIS A N 1
ATOM 680 C CA . HIS A 1 86 ? 5.897 14.656 -18.520 1.00 50.62 86 HIS A CA 1
ATOM 681 C C . HIS A 1 86 ? 4.468 14.162 -18.512 1.00 50.62 86 HIS A C 1
ATOM 683 O O . HIS A 1 86 ? 4.113 13.269 -17.737 1.00 50.62 86 HIS A O 1
ATOM 689 N N . SER A 1 87 ? 3.630 14.810 -19.314 1.00 49.91 87 SER A N 1
ATOM 690 C CA . SER A 1 87 ? 2.360 14.232 -19.692 1.00 49.91 87 SER A CA 1
ATOM 691 C C . SER A 1 87 ? 2.700 12.857 -20.244 1.00 49.91 87 SER A C 1
ATOM 693 O O . SER A 1 87 ? 3.287 12.749 -21.323 1.00 49.91 87 SER A O 1
ATOM 695 N N . LEU A 1 88 ? 2.419 11.811 -19.469 1.00 54.84 88 LEU A N 1
ATOM 696 C CA . LEU A 1 88 ? 2.473 10.465 -19.994 1.00 54.84 88 LEU A CA 1
ATOM 697 C C . LEU A 1 88 ? 1.515 10.481 -21.185 1.00 54.84 88 LEU A C 1
ATOM 699 O O . LEU A 1 88 ? 0.302 10.551 -21.013 1.00 54.84 88 LEU A O 1
ATOM 703 N N . ASN A 1 89 ? 2.052 10.393 -22.403 1.00 61.19 89 ASN A N 1
ATOM 704 C CA . ASN A 1 89 ? 1.250 10.139 -23.606 1.00 61.19 89 ASN A CA 1
ATOM 705 C C . ASN A 1 89 ? 0.707 8.695 -23.610 1.00 61.19 89 ASN A C 1
ATOM 707 O O . ASN A 1 89 ? 0.183 8.196 -24.608 1.00 61.19 89 ASN A O 1
ATOM 711 N N . ILE A 1 90 ? 0.855 7.993 -22.484 1.00 66.00 90 ILE A N 1
ATOM 712 C CA . ILE A 1 90 ? 0.300 6.685 -22.223 1.00 66.00 90 ILE A CA 1
ATOM 713 C C . ILE A 1 90 ? -0.916 6.847 -21.306 1.00 66.00 90 ILE A C 1
ATOM 715 O O . ILE A 1 90 ? -0.754 7.303 -20.175 1.00 66.00 90 ILE A O 1
ATOM 719 N N . PRO A 1 91 ? -2.115 6.421 -21.749 1.00 75.69 91 PRO A N 1
ATOM 720 C CA . PRO A 1 91 ? -3.256 6.273 -20.858 1.00 75.69 91 PRO A CA 1
ATOM 721 C C . PRO A 1 91 ? -2.869 5.357 -19.696 1.00 75.69 91 PRO A C 1
ATOM 723 O O . PRO A 1 91 ? -2.445 4.226 -19.931 1.00 75.69 91 PRO A O 1
ATOM 726 N N . TYR A 1 92 ? -2.988 5.844 -18.461 1.00 81.38 92 TYR A N 1
ATOM 727 C CA . TYR A 1 92 ? -2.704 5.063 -17.259 1.00 81.38 92 TYR A CA 1
ATOM 728 C C . TYR A 1 92 ? -3.677 3.870 -17.187 1.00 81.38 92 TYR A C 1
ATOM 730 O O . TYR A 1 92 ? -4.881 4.108 -17.081 1.00 81.38 92 TYR A O 1
ATOM 738 N N . PRO A 1 93 ? -3.212 2.601 -17.268 1.00 88.62 93 PRO A N 1
ATOM 739 C CA . PRO A 1 93 ? -4.087 1.432 -17.297 1.00 88.62 93 PRO A CA 1
ATOM 740 C C . PRO A 1 93 ? -4.087 0.717 -15.929 1.00 88.62 93 PRO A C 1
ATOM 742 O O . PRO A 1 93 ? -3.436 -0.323 -15.778 1.00 88.62 93 PRO A O 1
ATOM 745 N N . PRO A 1 94 ? -4.800 1.231 -14.906 1.00 88.44 94 PRO A N 1
ATOM 746 C CA . PRO A 1 94 ? -4.685 0.749 -13.527 1.00 88.44 94 PRO A CA 1
ATOM 747 C C . PRO A 1 94 ? -5.012 -0.738 -13.384 1.00 88.44 94 PRO A C 1
ATOM 749 O O . PRO A 1 94 ? -4.341 -1.443 -12.637 1.00 88.44 94 PRO A O 1
ATOM 752 N N . ASN A 1 95 ? -6.004 -1.244 -14.123 1.00 92.44 95 ASN A N 1
ATOM 753 C CA . ASN A 1 95 ? -6.403 -2.652 -14.048 1.00 92.44 95 ASN A CA 1
ATOM 754 C C . ASN A 1 95 ? -5.314 -3.588 -14.586 1.00 92.44 95 ASN A C 1
ATOM 756 O O . ASN A 1 95 ? -5.022 -4.609 -13.965 1.00 92.44 95 ASN A O 1
ATOM 760 N N . THR A 1 96 ? -4.666 -3.221 -15.694 1.00 92.25 96 THR A N 1
ATOM 761 C CA . THR A 1 96 ? -3.532 -3.979 -16.239 1.00 92.25 96 THR A CA 1
ATOM 762 C C . THR A 1 96 ? -2.374 -3.996 -15.250 1.00 92.25 96 THR A C 1
ATOM 764 O O . THR A 1 96 ? -1.842 -5.061 -14.950 1.00 92.25 96 THR A O 1
ATOM 767 N N . LEU A 1 97 ? -2.026 -2.841 -14.676 1.00 93.25 97 LEU A N 1
ATOM 768 C CA . LEU A 1 97 ? -0.934 -2.737 -13.704 1.00 93.25 97 LEU A CA 1
ATOM 769 C C . LEU A 1 97 ? -1.225 -3.518 -12.416 1.00 93.25 97 LEU A C 1
ATOM 771 O O . LEU A 1 97 ? -0.349 -4.214 -11.906 1.00 93.25 97 LEU A O 1
ATOM 775 N N . ARG A 1 98 ? -2.466 -3.481 -11.920 1.00 93.62 98 ARG A N 1
ATOM 776 C CA . ARG A 1 98 ? -2.897 -4.306 -10.782 1.00 93.62 98 ARG A CA 1
ATOM 777 C C . ARG A 1 98 ? -2.805 -5.798 -11.101 1.00 93.62 98 ARG A C 1
ATOM 779 O O . ARG A 1 98 ? -2.342 -6.558 -10.258 1.00 93.62 98 ARG A O 1
ATOM 786 N N . ASN A 1 99 ? -3.181 -6.221 -12.309 1.00 94.94 99 ASN A N 1
ATOM 787 C CA . ASN A 1 99 ? -3.077 -7.621 -12.730 1.00 94.94 99 ASN A CA 1
ATOM 788 C C . ASN A 1 99 ? -1.626 -8.104 -12.838 1.00 94.94 99 ASN A C 1
ATOM 790 O O . ASN A 1 99 ? -1.335 -9.215 -12.399 1.00 94.94 99 ASN A O 1
ATOM 794 N N . VAL A 1 100 ? -0.723 -7.279 -13.376 1.00 95.19 100 VAL A N 1
ATOM 795 C CA . VAL A 1 100 ? 0.711 -7.601 -13.442 1.00 95.19 100 VAL A CA 1
ATOM 796 C C . VAL A 1 100 ? 1.304 -7.716 -12.036 1.00 95.19 100 VAL A C 1
ATOM 798 O O . VAL A 1 100 ? 1.972 -8.704 -11.741 1.00 95.19 100 VAL A O 1
ATOM 801 N N . ALA A 1 101 ? 0.995 -6.772 -11.139 1.00 95.25 101 ALA A N 1
ATOM 802 C CA . ALA A 1 101 ? 1.435 -6.845 -9.744 1.00 95.25 101 ALA A CA 1
ATOM 803 C C . ALA A 1 101 ? 0.884 -8.107 -9.057 1.00 95.25 101 ALA A C 1
ATOM 805 O O . ALA A 1 101 ? 1.612 -8.863 -8.421 1.00 95.25 101 ALA A O 1
ATOM 806 N N . ARG A 1 102 ? -0.402 -8.406 -9.262 1.00 94.50 102 ARG A N 1
ATOM 807 C CA . ARG A 1 102 ? -1.036 -9.618 -8.735 1.00 94.50 102 ARG A CA 1
ATOM 808 C C . ARG A 1 102 ? -0.327 -10.893 -9.191 1.00 94.50 102 ARG A C 1
ATOM 810 O O . ARG A 1 102 ? -0.135 -11.791 -8.380 1.00 94.50 102 ARG A O 1
ATOM 817 N N . TYR A 1 103 ? 0.053 -10.975 -10.466 1.00 93.50 103 TYR A N 1
ATOM 818 C CA . TYR A 1 103 ? 0.740 -12.144 -11.022 1.00 93.50 103 TYR A CA 1
ATOM 819 C C . TYR A 1 103 ? 2.121 -12.366 -10.393 1.00 93.50 103 TYR A C 1
ATOM 821 O O . TYR A 1 103 ? 2.547 -13.501 -10.213 1.00 93.50 103 TYR A O 1
ATOM 829 N N . GLY A 1 104 ? 2.813 -11.283 -10.042 1.00 90.44 104 GLY A N 1
ATOM 830 C CA . GLY A 1 104 ? 4.119 -11.339 -9.394 1.00 90.44 104 GLY A CA 1
ATOM 831 C C . GLY A 1 104 ? 4.092 -11.414 -7.865 1.00 90.44 104 GLY A C 1
ATOM 832 O O . GLY A 1 104 ? 5.155 -11.455 -7.246 1.00 90.44 104 GLY A O 1
ATOM 833 N N . ALA A 1 105 ? 2.914 -11.402 -7.240 1.00 92.12 105 ALA A N 1
ATOM 834 C CA . ALA A 1 105 ? 2.784 -11.485 -5.791 1.00 92.12 105 ALA A CA 1
ATOM 835 C C . ALA A 1 105 ? 3.073 -12.909 -5.282 1.00 92.12 105 ALA A C 1
ATOM 837 O O . ALA A 1 105 ? 2.618 -13.896 -5.852 1.00 92.12 105 ALA A O 1
ATOM 838 N N . SER A 1 106 ? 3.796 -13.019 -4.166 1.00 87.81 106 SER A N 1
ATOM 839 C CA . SER A 1 106 ? 4.214 -14.302 -3.578 1.00 87.81 106 SER A CA 1
ATOM 840 C C . SER A 1 106 ? 3.202 -14.926 -2.608 1.00 87.81 106 SER A C 1
ATOM 842 O O . SER A 1 106 ? 3.460 -15.990 -2.047 1.00 87.81 106 SER A O 1
ATOM 844 N N . THR A 1 107 ? 2.065 -14.269 -2.370 1.00 86.38 107 THR A N 1
ATOM 845 C CA . THR A 1 107 ? 1.025 -14.700 -1.422 1.00 86.38 107 THR A CA 1
ATOM 846 C C . THR A 1 107 ? -0.283 -15.020 -2.146 1.00 86.38 107 THR A C 1
ATOM 848 O O . THR A 1 107 ? -0.498 -14.568 -3.264 1.00 86.38 107 THR A O 1
ATOM 851 N N . ASN A 1 108 ? -1.185 -15.772 -1.506 1.00 83.50 108 ASN A N 1
ATOM 852 C CA . ASN A 1 108 ? -2.510 -16.098 -2.070 1.00 83.50 108 ASN A CA 1
ATOM 853 C C . ASN A 1 108 ? -3.588 -15.056 -1.738 1.00 83.50 108 ASN A C 1
ATOM 855 O O . ASN A 1 108 ? -4.614 -14.985 -2.407 1.00 83.50 108 ASN A O 1
ATOM 859 N N . ILE A 1 109 ? -3.368 -14.271 -0.682 1.00 83.81 109 ILE A N 1
ATOM 860 C CA . ILE A 1 109 ? -4.268 -13.206 -0.243 1.00 83.81 109 ILE A CA 1
ATOM 861 C C . ILE A 1 109 ? -3.573 -11.882 -0.526 1.00 83.81 109 ILE A C 1
ATOM 863 O O . ILE A 1 109 ? -2.421 -11.678 -0.126 1.00 83.81 109 ILE A O 1
ATOM 867 N N . HIS A 1 110 ? -4.278 -10.999 -1.228 1.00 87.62 110 HIS A N 1
ATOM 868 C CA . HIS A 1 110 ? -3.761 -9.707 -1.661 1.00 87.62 110 HIS A CA 1
ATOM 869 C C . HIS A 1 110 ? -4.600 -8.581 -1.084 1.00 87.62 110 HIS A C 1
ATOM 871 O O . HIS A 1 110 ? -5.827 -8.601 -1.158 1.00 87.62 110 HIS A O 1
ATOM 877 N N . LEU A 1 111 ? -3.914 -7.572 -0.561 1.00 89.12 111 LEU A N 1
ATOM 878 C CA . LEU A 1 111 ? -4.507 -6.291 -0.227 1.00 89.12 111 LEU A CA 1
ATOM 879 C C . LEU A 1 111 ? -4.152 -5.295 -1.326 1.00 89.12 111 LEU A C 1
ATOM 881 O O . LEU A 1 111 ? -2.978 -5.006 -1.548 1.00 89.12 111 LEU A O 1
ATOM 885 N N . ILE A 1 112 ? -5.166 -4.782 -2.018 1.00 89.62 112 ILE A N 1
ATOM 886 C CA . ILE A 1 112 ? -4.987 -3.762 -3.050 1.00 89.62 112 ILE A CA 1
ATOM 887 C C . ILE A 1 112 ? -4.980 -2.392 -2.370 1.00 89.62 112 ILE A C 1
ATOM 889 O O . ILE A 1 112 ? -5.907 -2.058 -1.633 1.00 89.62 112 ILE A O 1
ATOM 893 N N . ALA A 1 113 ? -3.944 -1.598 -2.628 1.00 88.38 113 ALA A N 1
ATOM 894 C CA . ALA A 1 113 ? -3.814 -0.241 -2.118 1.00 88.38 113 ALA A CA 1
ATOM 895 C C . ALA A 1 113 ? -3.175 0.673 -3.168 1.00 88.38 113 ALA A C 1
ATOM 897 O O . ALA A 1 113 ? -2.371 0.222 -3.986 1.00 88.38 113 ALA A O 1
ATOM 898 N N . ASP A 1 114 ? -3.540 1.951 -3.122 1.00 85.19 114 ASP A N 1
ATOM 899 C CA . ASP A 1 114 ? -2.889 3.000 -3.900 1.00 85.19 114 ASP A CA 1
ATOM 900 C C . ASP A 1 114 ? -1.539 3.359 -3.246 1.00 85.19 114 ASP A C 1
ATOM 902 O O . ASP A 1 114 ? -1.314 3.075 -2.066 1.00 85.19 114 ASP A O 1
ATOM 906 N N . ILE A 1 115 ? -0.609 3.952 -3.999 1.00 83.12 115 ILE A N 1
ATOM 907 C CA . ILE A 1 115 ? 0.762 4.225 -3.523 1.00 83.12 115 ILE A CA 1
ATOM 908 C C . ILE A 1 115 ? 0.808 5.300 -2.425 1.00 83.12 115 ILE A C 1
ATOM 910 O O . ILE A 1 115 ? 1.752 5.336 -1.630 1.00 83.12 115 ILE A O 1
ATOM 914 N N . GLU A 1 116 ? -0.215 6.150 -2.383 1.00 82.44 116 GLU A N 1
ATOM 915 C CA . GLU A 1 116 ? -0.446 7.200 -1.394 1.00 82.44 116 GLU A CA 1
ATOM 916 C C . GLU A 1 116 ? -1.074 6.655 -0.104 1.00 82.44 116 GLU A C 1
ATOM 918 O O . GLU A 1 116 ? -1.075 7.337 0.922 1.00 82.44 116 GLU A O 1
ATOM 923 N N . ASN A 1 117 ? -1.594 5.421 -0.121 1.00 86.81 117 ASN A N 1
ATOM 924 C CA . ASN A 1 117 ? -2.191 4.830 1.069 1.00 86.81 117 ASN A CA 1
ATOM 925 C C . ASN A 1 117 ? -1.126 4.514 2.113 1.00 86.81 117 ASN A C 1
ATOM 927 O O . ASN A 1 117 ? -0.014 4.078 1.817 1.00 86.81 117 ASN A O 1
ATOM 931 N N . SER A 1 118 ? -1.518 4.663 3.372 1.00 87.00 118 SER A N 1
ATOM 932 C CA . SER A 1 118 ? -0.697 4.309 4.517 1.00 87.00 118 SER A CA 1
ATOM 933 C C . SER A 1 118 ? -1.487 3.406 5.446 1.00 87.00 118 SER A C 1
ATOM 935 O O . SER A 1 118 ? -2.679 3.605 5.663 1.00 87.00 118 SER A O 1
ATOM 937 N N . PHE A 1 119 ? -0.818 2.400 5.998 1.00 87.50 119 PHE A N 1
ATOM 938 C CA . PHE A 1 119 ? -1.438 1.463 6.924 1.00 87.50 119 PHE A CA 1
ATOM 939 C C . PHE A 1 119 ? -1.200 1.881 8.378 1.00 87.50 119 PHE A C 1
ATOM 941 O O . PHE A 1 119 ? -0.168 2.478 8.722 1.00 87.50 119 PHE A O 1
ATOM 948 N N . SER A 1 120 ? -2.154 1.539 9.246 1.00 83.44 120 SER A N 1
ATOM 949 C CA . SER A 1 120 ? -1.985 1.641 10.696 1.00 83.44 120 SER A CA 1
ATOM 950 C C . SER A 1 120 ? -0.822 0.769 11.165 1.00 83.44 120 SER A C 1
ATOM 952 O O . SER A 1 120 ? -0.467 -0.236 10.535 1.00 83.44 120 SER A O 1
ATOM 954 N N . LYS A 1 121 ? -0.234 1.132 12.305 1.00 82.62 121 LYS A N 1
ATOM 955 C CA . LYS A 1 121 ? 0.828 0.342 12.925 1.00 82.62 121 LYS A CA 1
ATOM 956 C C . LYS A 1 121 ? 0.383 -1.115 13.101 1.00 82.62 121 LYS A C 1
ATOM 958 O O . LYS A 1 121 ? -0.719 -1.386 13.563 1.00 82.62 121 LYS A O 1
ATOM 963 N N . ASN A 1 122 ? 1.263 -2.053 12.752 1.00 82.19 122 ASN A N 1
ATOM 964 C CA . ASN A 1 122 ? 1.036 -3.502 12.846 1.00 82.19 122 ASN A CA 1
ATOM 965 C C . ASN A 1 122 ? -0.095 -4.062 11.955 1.00 82.19 122 ASN A C 1
ATOM 967 O O . ASN A 1 122 ? -0.476 -5.217 12.145 1.00 82.19 122 ASN A O 1
ATOM 971 N N . ALA A 1 123 ? -0.602 -3.318 10.963 1.00 84.81 123 ALA A N 1
ATOM 972 C CA . ALA A 1 123 ? -1.685 -3.792 10.093 1.00 84.81 123 ALA A CA 1
ATOM 973 C C . ALA A 1 123 ? -1.386 -5.150 9.431 1.00 84.81 123 ALA A C 1
ATOM 975 O O . ALA A 1 123 ? -2.220 -6.048 9.485 1.00 84.81 123 ALA A O 1
ATOM 976 N N . ASN A 1 124 ? -0.182 -5.346 8.880 1.00 88.38 124 ASN A N 1
ATOM 977 C CA . ASN A 1 124 ? 0.219 -6.630 8.291 1.00 88.38 124 ASN A CA 1
ATOM 978 C C . ASN A 1 124 ? 0.197 -7.776 9.313 1.00 88.38 124 ASN A C 1
ATOM 980 O O . ASN A 1 124 ? -0.271 -8.868 9.012 1.00 88.38 124 ASN A O 1
ATOM 984 N N . TYR A 1 125 ? 0.666 -7.538 10.542 1.00 86.25 125 TYR A N 1
ATOM 985 C CA . TYR A 1 125 ? 0.612 -8.548 11.601 1.00 86.25 125 TYR A CA 1
ATOM 986 C C . TYR A 1 125 ? -0.839 -8.946 11.904 1.00 86.25 125 TYR A C 1
ATOM 988 O O . TYR A 1 125 ? -1.154 -10.134 11.930 1.00 86.25 125 TYR A O 1
ATOM 996 N N . LEU A 1 126 ? -1.733 -7.964 12.048 1.00 82.56 126 LEU A N 1
ATOM 997 C CA . LEU A 1 126 ? -3.152 -8.207 12.316 1.00 82.56 126 LEU A CA 1
ATOM 998 C C . LEU A 1 126 ? -3.844 -8.943 11.171 1.00 82.56 126 LEU A C 1
ATOM 1000 O O . LEU A 1 126 ? -4.587 -9.893 11.412 1.00 82.56 126 LEU A O 1
ATOM 1004 N N . LEU A 1 127 ? -3.560 -8.547 9.931 1.00 86.06 127 LEU A N 1
ATOM 1005 C CA . LEU A 1 127 ? -4.089 -9.217 8.750 1.00 86.06 127 LEU A CA 1
ATOM 1006 C C . LEU A 1 127 ? -3.585 -10.659 8.650 1.00 86.06 127 LEU A C 1
ATOM 1008 O O . LEU A 1 127 ? -4.373 -11.547 8.345 1.00 86.06 127 LEU A O 1
ATOM 1012 N N . ASN A 1 128 ? -2.327 -10.933 8.996 1.00 85.81 128 ASN A N 1
ATOM 1013 C CA . ASN A 1 128 ? -1.800 -12.301 9.008 1.00 85.81 128 ASN A CA 1
ATOM 1014 C C . ASN A 1 128 ? -2.467 -13.194 10.068 1.00 85.81 128 ASN A C 1
ATOM 1016 O O . ASN A 1 128 ? -2.667 -14.381 9.816 1.00 85.81 128 ASN A O 1
ATOM 1020 N N . LEU A 1 129 ? -2.875 -12.644 11.221 1.00 84.06 129 LEU A N 1
ATOM 1021 C CA . LEU A 1 129 ? -3.623 -13.403 12.238 1.00 84.06 129 LEU A CA 1
ATOM 1022 C C . LEU A 1 129 ? -5.003 -13.868 11.744 1.00 84.06 129 LEU A C 1
ATOM 1024 O O . LEU A 1 129 ? -5.532 -14.864 12.248 1.00 84.06 129 LEU A O 1
ATOM 1028 N N . ILE A 1 130 ? -5.594 -13.143 10.790 1.00 83.19 130 ILE A N 1
ATOM 1029 C CA . ILE A 1 130 ? -6.925 -13.447 10.246 1.00 83.19 130 ILE A CA 1
ATOM 1030 C C . ILE A 1 130 ? -6.883 -14.105 8.875 1.00 83.19 130 ILE A C 1
ATOM 1032 O O . ILE A 1 130 ? -7.808 -14.841 8.556 1.00 83.19 130 ILE A O 1
ATOM 1036 N N . ALA A 1 131 ? -5.823 -13.900 8.094 1.00 82.00 131 ALA A N 1
ATOM 1037 C CA . ALA A 1 131 ? -5.686 -14.388 6.725 1.00 82.00 131 ALA A CA 1
ATOM 1038 C C . ALA A 1 131 ? -5.981 -15.891 6.608 1.00 82.00 131 ALA A C 1
ATOM 1040 O O . ALA A 1 131 ? -6.761 -16.295 5.754 1.00 82.00 131 ALA A O 1
ATOM 1041 N N . ASN A 1 132 ? -5.463 -16.708 7.531 1.00 76.81 132 ASN A N 1
ATOM 1042 C CA . ASN A 1 132 ? -5.692 -18.161 7.531 1.00 76.81 132 ASN A CA 1
ATOM 1043 C C . ASN A 1 132 ? -7.102 -18.582 7.983 1.00 76.81 132 ASN A C 1
ATOM 1045 O O . ASN A 1 132 ? -7.468 -19.745 7.842 1.00 76.81 132 ASN A O 1
ATOM 1049 N N . LYS A 1 133 ? -7.882 -17.664 8.561 1.00 79.00 133 LYS A N 1
ATOM 1050 C CA . LYS A 1 133 ? -9.272 -17.897 8.990 1.00 79.00 133 LYS A CA 1
ATOM 1051 C C . LYS A 1 133 ? -10.282 -17.455 7.932 1.00 79.00 133 LYS A C 1
ATOM 1053 O O . LYS A 1 133 ? -11.459 -17.794 8.025 1.00 79.00 133 LYS A O 1
ATOM 1058 N N . VAL A 1 134 ? -9.842 -16.671 6.951 1.00 78.94 134 VAL A N 1
ATOM 1059 C CA . VAL A 1 134 ? -10.694 -16.191 5.867 1.00 78.94 134 VAL A CA 1
ATOM 1060 C C . VAL A 1 134 ? -10.904 -17.332 4.885 1.00 78.94 134 VAL A C 1
ATOM 1062 O O . VAL A 1 134 ? -9.963 -17.953 4.402 1.00 78.94 134 VAL A O 1
ATOM 1065 N N . THR A 1 135 ? -12.170 -17.619 4.613 1.00 79.69 135 THR A N 1
ATOM 1066 C CA . THR A 1 135 ? -12.603 -18.607 3.630 1.00 79.69 135 THR A CA 1
ATOM 1067 C C . THR A 1 135 ? -13.236 -17.856 2.463 1.00 79.69 135 THR A C 1
ATOM 1069 O O . THR A 1 135 ? -13.409 -16.639 2.516 1.00 79.69 135 THR A O 1
ATOM 1072 N N . LYS A 1 136 ? -13.650 -18.582 1.423 1.00 79.81 136 LYS A N 1
ATOM 1073 C CA . LYS A 1 136 ? -14.423 -18.027 0.299 1.00 79.81 136 LYS A CA 1
ATOM 1074 C C . LYS A 1 136 ? -15.761 -17.378 0.703 1.00 79.81 136 LYS A C 1
ATOM 1076 O O . LYS A 1 136 ? -16.372 -16.713 -0.121 1.00 79.81 136 LYS A O 1
ATOM 1081 N N . GLU A 1 137 ? -16.222 -17.603 1.932 1.00 81.62 137 GLU A N 1
ATOM 1082 C CA . GLU A 1 137 ? -17.490 -17.083 2.467 1.00 81.62 137 GLU A CA 1
ATOM 1083 C C . GLU A 1 137 ? -17.288 -15.818 3.312 1.00 81.62 137 GLU A C 1
ATOM 1085 O O . GLU A 1 137 ? -18.253 -15.171 3.707 1.00 81.62 137 GLU A O 1
ATOM 1090 N N . ASN A 1 138 ? -16.033 -15.454 3.584 1.00 79.75 138 ASN A N 1
ATOM 1091 C CA . ASN A 1 138 ? -15.675 -14.331 4.436 1.00 79.75 138 ASN A CA 1
ATOM 1092 C C . ASN A 1 138 ? -15.138 -13.168 3.596 1.00 79.75 138 ASN A C 1
ATOM 1094 O O . ASN A 1 138 ? -14.381 -13.363 2.645 1.00 79.75 138 ASN A O 1
ATOM 1098 N N . VAL A 1 139 ? -15.448 -11.941 4.013 1.00 78.62 139 VAL A N 1
ATOM 1099 C CA . VAL A 1 139 ? -14.846 -10.719 3.467 1.00 78.62 139 VAL A CA 1
ATOM 1100 C C . VAL A 1 139 ? -14.094 -10.007 4.584 1.00 78.62 139 VAL A C 1
ATOM 1102 O O . VAL A 1 139 ? -14.626 -9.813 5.676 1.00 78.62 139 VAL A O 1
ATOM 1105 N N . ILE A 1 140 ? -12.850 -9.601 4.318 1.00 80.94 140 ILE A N 1
ATOM 1106 C CA . ILE A 1 140 ? -12.119 -8.708 5.222 1.00 80.94 140 ILE A CA 1
ATOM 1107 C C . ILE A 1 140 ? -12.526 -7.275 4.887 1.00 80.94 140 ILE A C 1
ATOM 1109 O O . ILE A 1 140 ? -12.160 -6.750 3.836 1.00 80.94 140 ILE A O 1
ATOM 1113 N N . ALA A 1 141 ? -13.253 -6.628 5.792 1.00 82.56 141 ALA A N 1
ATOM 1114 C CA . ALA A 1 141 ? -13.542 -5.206 5.679 1.00 82.56 141 ALA A CA 1
ATOM 1115 C C . ALA A 1 141 ? -12.356 -4.381 6.200 1.00 82.56 141 ALA A C 1
ATOM 1117 O O . ALA A 1 141 ? -11.967 -4.497 7.363 1.00 82.56 141 ALA A O 1
ATOM 1118 N N . ILE A 1 142 ? -11.801 -3.520 5.347 1.00 85.56 142 ILE A N 1
ATOM 1119 C CA . ILE A 1 142 ? -10.758 -2.557 5.714 1.00 85.56 142 ILE A CA 1
ATOM 1120 C C . ILE A 1 142 ? -11.364 -1.165 5.604 1.00 85.56 142 ILE A C 1
ATOM 1122 O O . ILE A 1 142 ? -11.812 -0.756 4.535 1.00 85.56 142 ILE A O 1
ATOM 1126 N N . ARG A 1 143 ? -11.404 -0.446 6.72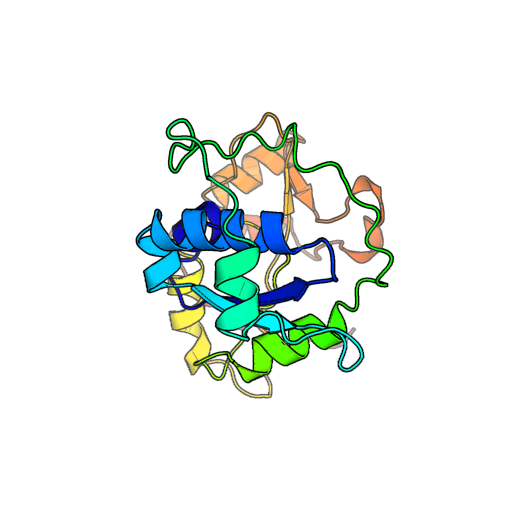6 1.00 89.12 143 ARG A N 1
ATOM 1127 C CA . ARG A 1 143 ? -11.909 0.928 6.773 1.00 89.12 143 ARG A CA 1
ATOM 1128 C C . ARG A 1 143 ? -10.787 1.890 6.381 1.00 89.12 143 ARG A C 1
ATOM 1130 O O . ARG A 1 143 ? -9.674 1.777 6.895 1.00 89.12 143 ARG A O 1
ATOM 1137 N N . ARG A 1 144 ? -11.079 2.808 5.458 1.00 91.06 144 ARG A N 1
ATOM 1138 C CA . ARG A 1 144 ? -10.147 3.826 4.955 1.00 91.06 144 ARG A CA 1
ATOM 1139 C C . ARG A 1 144 ? -10.624 5.201 5.408 1.00 91.06 144 ARG A C 1
ATOM 1141 O O . ARG A 1 144 ? -11.817 5.484 5.366 1.00 91.06 144 ARG A O 1
ATOM 1148 N N . PHE A 1 145 ? -9.669 6.028 5.807 1.00 93.75 145 PHE A N 1
ATOM 1149 C CA . PHE A 1 145 ? -9.889 7.387 6.282 1.00 93.75 145 PHE A CA 1
ATOM 1150 C C . PHE A 1 145 ? -8.904 8.329 5.595 1.00 93.75 145 PHE A C 1
ATOM 1152 O O . PHE A 1 145 ? -7.828 7.904 5.162 1.00 93.75 145 PHE A O 1
ATOM 1159 N N . GLU A 1 146 ? -9.280 9.594 5.517 1.00 93.62 146 GLU A N 1
ATOM 1160 C CA . GLU A 1 146 ? -8.441 10.714 5.098 1.00 93.62 146 GLU A CA 1
ATOM 1161 C C . GLU A 1 146 ? -8.179 11.603 6.311 1.00 93.62 146 GLU A C 1
ATOM 1163 O O . GLU A 1 146 ? -8.952 11.607 7.267 1.00 93.62 146 GLU A O 1
ATOM 1168 N N . TYR A 1 147 ? -7.068 12.324 6.314 1.00 93.50 147 TYR A N 1
ATOM 1169 C CA . TYR A 1 147 ? -6.729 13.257 7.382 1.00 93.50 147 TYR A CA 1
ATOM 1170 C C . TYR A 1 147 ? -6.034 14.481 6.798 1.00 93.50 147 TYR A C 1
ATOM 1172 O O . TYR A 1 147 ? -5.478 14.407 5.700 1.00 93.50 147 TYR A O 1
ATOM 1180 N N . ASP A 1 148 ? -6.106 15.601 7.515 1.00 91.50 148 ASP A N 1
ATOM 1181 C CA . ASP A 1 148 ? -5.471 16.854 7.101 1.00 91.50 148 ASP A CA 1
ATOM 1182 C C . ASP A 1 148 ? -3.956 16.647 6.920 1.00 91.50 148 ASP A C 1
ATOM 1184 O O . ASP A 1 148 ? -3.289 16.049 7.765 1.00 91.50 148 ASP A O 1
ATOM 1188 N N . GLU A 1 149 ? -3.399 17.154 5.821 1.00 88.38 149 GLU A N 1
ATOM 1189 C CA . GLU A 1 149 ? -1.973 17.060 5.491 1.00 88.38 149 GLU A CA 1
ATOM 1190 C C . GLU A 1 149 ? -1.049 17.641 6.575 1.00 88.38 149 GLU A C 1
ATOM 1192 O O . GLU A 1 149 ? 0.108 17.226 6.689 1.00 88.38 149 GLU A O 1
ATOM 1197 N N . LYS A 1 150 ? -1.549 18.586 7.382 1.00 91.88 150 LYS A N 1
ATOM 1198 C CA . LYS A 1 150 ? -0.808 19.209 8.492 1.00 91.88 150 LYS A CA 1
ATOM 1199 C C . LYS A 1 150 ? -0.747 18.323 9.730 1.00 91.88 150 LYS A C 1
ATOM 1201 O O . LYS A 1 150 ? 0.063 18.572 10.626 1.00 91.88 150 LYS A O 1
ATOM 1206 N N . GLU A 1 151 ? -1.601 17.311 9.800 1.00 93.12 151 GLU A N 1
ATOM 1207 C CA . GLU A 1 151 ? -1.695 16.413 10.937 1.00 93.12 151 GLU A CA 1
ATOM 1208 C C . GLU A 1 151 ? -0.786 15.197 10.771 1.00 93.12 151 GLU A C 1
ATOM 1210 O O . GLU A 1 151 ? -0.442 14.743 9.675 1.00 93.12 151 GLU A O 1
ATOM 1215 N N . ARG A 1 152 ? -0.383 14.626 11.906 1.00 90.69 152 ARG A N 1
ATOM 1216 C CA . ARG A 1 152 ? 0.337 13.353 11.886 1.00 90.69 152 ARG A CA 1
ATOM 1217 C C . ARG A 1 152 ? -0.645 12.223 11.608 1.00 90.69 152 ARG A C 1
ATOM 1219 O O . ARG A 1 152 ? -1.736 12.191 12.167 1.00 90.69 152 ARG A O 1
ATOM 1226 N N . LYS A 1 153 ? -0.202 11.248 10.810 1.00 89.62 153 LYS A N 1
ATOM 1227 C CA . LYS A 1 153 ? -0.961 10.025 10.535 1.00 89.62 153 LYS A CA 1
ATOM 1228 C C . LYS A 1 153 ? -1.450 9.394 11.854 1.00 89.62 153 LYS A C 1
ATOM 1230 O O . LYS A 1 153 ? -0.617 9.147 12.733 1.00 89.62 153 LYS A O 1
ATOM 1235 N N . PRO A 1 154 ? -2.744 9.059 11.988 1.00 91.12 154 PRO A N 1
ATO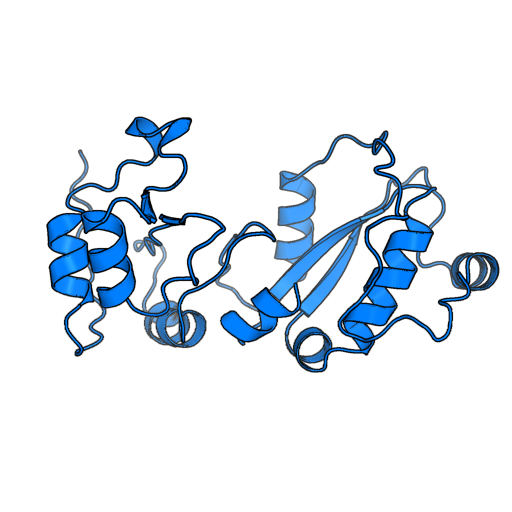M 1236 C CA . PRO A 1 154 ? -3.240 8.366 13.169 1.00 91.12 154 PRO A CA 1
ATOM 1237 C C . PRO A 1 154 ? -2.644 6.953 13.254 1.00 91.12 154 PRO A C 1
ATOM 1239 O O . PRO A 1 154 ? -2.862 6.107 12.385 1.00 91.12 154 PRO A O 1
ATOM 1242 N N . GLU A 1 155 ? -1.875 6.681 14.311 1.00 85.75 155 GLU A N 1
ATOM 1243 C CA . GLU A 1 155 ? -1.224 5.373 14.509 1.00 85.75 155 GLU A CA 1
ATOM 1244 C C . GLU A 1 155 ? -2.096 4.366 15.272 1.00 85.75 155 GLU A C 1
ATOM 1246 O O . GLU A 1 155 ? -1.819 3.165 15.235 1.00 85.75 155 GLU A O 1
ATOM 1251 N N . THR A 1 156 ? -3.140 4.832 15.965 1.00 85.94 156 THR A N 1
ATOM 1252 C CA . THR A 1 156 ? -4.053 3.991 16.751 1.00 85.94 156 THR A CA 1
ATOM 1253 C C . THR A 1 156 ? -5.514 4.371 16.494 1.00 85.94 156 THR A C 1
ATOM 1255 O O . THR A 1 156 ? -5.791 5.523 16.148 1.00 85.94 156 THR A O 1
ATOM 1258 N N . PRO A 1 157 ? -6.467 3.444 16.714 1.00 88.75 157 PRO A N 1
ATOM 1259 C CA . PRO A 1 157 ? -7.893 3.757 16.633 1.00 88.75 157 PRO A CA 1
ATOM 1260 C C . PRO A 1 157 ? -8.328 4.893 17.567 1.00 88.75 157 PRO A C 1
ATOM 1262 O O . PRO A 1 157 ? -9.229 5.644 17.218 1.00 88.75 157 PRO A O 1
ATOM 1265 N N . GLN A 1 158 ? -7.670 5.055 18.724 1.00 91.06 158 GLN A N 1
ATOM 1266 C CA . GLN A 1 158 ? -7.967 6.149 19.655 1.00 91.06 158 GLN A CA 1
ATOM 1267 C C . GLN A 1 158 ? -7.603 7.505 19.053 1.00 91.06 158 GLN A C 1
ATOM 1269 O O . GLN A 1 158 ? -8.437 8.401 19.043 1.00 91.06 158 GLN A O 1
ATOM 1274 N N . ILE A 1 159 ? -6.403 7.627 18.474 1.00 92.88 159 ILE A N 1
ATOM 1275 C CA . ILE A 1 159 ? -5.982 8.867 17.809 1.00 92.88 159 ILE A CA 1
ATOM 1276 C C . ILE A 1 159 ? -6.915 9.173 16.632 1.00 92.88 159 ILE A C 1
ATOM 1278 O O . ILE A 1 159 ? -7.342 10.310 16.475 1.00 92.88 159 ILE A O 1
ATOM 1282 N N . LEU A 1 160 ? -7.282 8.161 15.836 1.00 94.06 160 LEU A N 1
ATOM 1283 C CA . LEU A 1 160 ? -8.242 8.337 14.743 1.00 94.06 160 LEU A CA 1
ATOM 1284 C C . LEU A 1 160 ? -9.602 8.839 15.251 1.00 94.06 160 LEU A C 1
ATOM 1286 O O . LEU A 1 160 ? -10.164 9.755 14.660 1.00 94.06 160 LEU A O 1
ATOM 1290 N N . LYS A 1 161 ? -10.121 8.264 16.343 1.00 94.88 161 LYS A N 1
ATOM 1291 C CA . LYS A 1 161 ? -11.383 8.693 16.956 1.00 94.88 161 LYS A CA 1
ATOM 1292 C C . LYS A 1 161 ? -11.324 10.161 17.381 1.00 94.88 161 LYS A C 1
ATOM 1294 O O . LYS A 1 161 ? -12.230 10.920 17.055 1.00 94.88 161 LYS A O 1
ATOM 1299 N N . ASP A 1 162 ? -10.250 10.563 18.054 1.00 95.38 162 ASP A N 1
ATOM 1300 C CA . ASP A 1 162 ? -10.063 11.948 18.497 1.00 95.38 162 ASP A CA 1
ATOM 1301 C C . ASP A 1 162 ? -9.960 12.906 17.296 1.00 95.38 162 ASP A C 1
ATOM 1303 O O . ASP A 1 162 ? -10.523 14.002 17.314 1.00 95.38 162 ASP A O 1
ATOM 1307 N N . MET A 1 163 ? -9.299 12.477 16.214 1.00 96.81 163 MET A N 1
ATOM 1308 C CA . MET A 1 163 ? -9.211 13.245 14.969 1.00 96.81 163 MET A CA 1
ATOM 1309 C C . MET A 1 163 ? -10.555 13.360 14.242 1.00 96.81 163 MET A C 1
ATOM 1311 O O . MET A 1 163 ? -10.832 14.416 13.687 1.00 96.81 163 MET A O 1
ATOM 1315 N N . LEU A 1 164 ? -11.403 12.329 14.255 1.00 95.44 164 LEU A N 1
ATOM 1316 C CA . LEU A 1 164 ? -12.755 12.408 13.686 1.00 95.44 164 LEU A CA 1
ATOM 1317 C C . LEU A 1 164 ? -13.631 13.393 14.475 1.00 95.44 164 LEU A C 1
ATOM 1319 O O . LEU A 1 164 ? -14.318 14.213 13.878 1.00 95.44 164 LEU A O 1
ATOM 1323 N N . ILE A 1 165 ? -13.554 13.369 15.812 1.00 95.38 165 ILE A N 1
ATOM 1324 C CA . ILE A 1 165 ? -14.297 14.295 16.691 1.00 95.38 165 ILE A CA 1
ATOM 1325 C C . ILE A 1 165 ? -13.851 15.747 16.486 1.00 95.38 165 ILE A C 1
ATOM 1327 O O . ILE A 1 165 ? -14.661 16.664 16.562 1.00 95.38 165 ILE A O 1
ATOM 1331 N N . THR A 1 166 ? -12.555 15.958 16.257 1.00 96.50 166 THR A N 1
ATOM 1332 C CA . THR A 1 166 ? -11.969 17.293 16.067 1.00 96.50 166 THR A CA 1
ATOM 1333 C C . THR A 1 166 ? -11.930 17.738 14.605 1.00 96.50 166 THR A C 1
ATOM 1335 O O . THR A 1 166 ? -11.285 18.742 14.312 1.00 96.50 166 THR A O 1
ATOM 1338 N N . GLU A 1 167 ? -12.597 17.011 13.699 1.00 94.94 167 GLU A N 1
ATOM 1339 C CA . GLU A 1 167 ? -12.672 17.319 12.260 1.00 94.94 167 GLU A CA 1
ATOM 1340 C C . GLU A 1 167 ? -11.286 17.436 11.590 1.00 94.94 167 GLU A C 1
ATOM 1342 O O . GLU A 1 167 ? -11.038 18.231 10.686 1.00 94.94 167 GLU A O 1
ATOM 1347 N N . LYS A 1 168 ? -10.346 16.611 12.046 1.00 96.75 168 LYS A N 1
ATOM 1348 C CA . LYS A 1 168 ? -8.981 16.476 11.510 1.00 96.75 168 LYS A CA 1
ATOM 1349 C C . LYS A 1 168 ? -8.787 15.211 10.682 1.00 96.75 168 LYS A C 1
ATOM 1351 O O . LYS A 1 168 ? -7.792 15.077 9.970 1.00 96.75 168 LYS A O 1
ATOM 1356 N N . ALA A 1 169 ? -9.719 14.274 10.802 1.00 95.88 169 ALA A N 1
ATOM 1357 C CA . ALA A 1 169 ? -9.831 13.091 9.971 1.00 95.88 169 ALA A CA 1
ATOM 1358 C C . ALA A 1 169 ? -11.270 12.936 9.489 1.00 95.88 169 ALA A C 1
ATOM 1360 O O . ALA A 1 169 ? -12.201 13.445 10.110 1.00 95.88 169 ALA A O 1
ATOM 1361 N N . TYR A 1 170 ? -11.429 12.213 8.389 1.00 94.56 170 TYR A N 1
ATOM 1362 C CA . TYR A 1 170 ? -12.688 12.033 7.691 1.00 94.56 170 TYR A CA 1
ATOM 1363 C C . TYR A 1 170 ? -12.766 10.629 7.103 1.00 94.56 170 TYR A C 1
ATOM 1365 O O . TYR A 1 170 ? -11.754 9.964 6.863 1.00 94.56 170 TYR A O 1
ATOM 1373 N N . GLU A 1 171 ? -13.981 10.171 6.840 1.00 94.25 171 GLU A N 1
ATOM 1374 C CA . GLU A 1 171 ? -14.195 8.993 6.005 1.00 94.25 171 GLU A CA 1
ATOM 1375 C C . GLU A 1 171 ? -13.630 9.235 4.600 1.00 94.25 171 GLU A C 1
ATOM 1377 O O . GLU A 1 171 ? -13.603 10.362 4.109 1.00 94.25 171 GLU A O 1
ATOM 1382 N N . PHE A 1 172 ? -13.135 8.181 3.956 1.00 91.88 172 PHE A N 1
ATOM 1383 C CA . PHE A 1 172 ? -12.521 8.301 2.635 1.00 91.88 172 PHE A CA 1
ATOM 1384 C C . PHE A 1 172 ? -13.452 8.984 1.617 1.00 91.88 172 PHE A C 1
ATOM 1386 O O . PHE A 1 172 ? -14.636 8.657 1.559 1.00 91.88 172 PHE A O 1
ATOM 1393 N N . HIS A 1 173 ? -12.921 9.905 0.803 1.00 88.38 173 HIS A N 1
ATOM 1394 C CA . HIS A 1 173 ? -13.687 10.704 -0.159 1.00 88.38 173 HIS A CA 1
ATOM 1395 C C . HIS A 1 173 ? -14.821 11.539 0.462 1.00 88.38 173 HIS A C 1
ATOM 1397 O O . HIS A 1 173 ? -15.807 11.836 -0.220 1.00 88.38 173 HIS A O 1
ATOM 1403 N N . HIS A 1 174 ? -14.693 11.970 1.718 1.00 89.06 174 HIS A N 1
ATOM 1404 C CA . HIS A 1 174 ? -15.718 12.772 2.393 1.00 89.06 174 HIS A CA 1
ATOM 1405 C C . HIS A 1 174 ? -16.183 13.983 1.560 1.00 89.06 174 HIS A C 1
ATOM 1407 O O . HIS A 1 174 ? -17.381 14.211 1.404 1.00 89.06 174 HIS A O 1
ATOM 1413 N N . PHE A 1 175 ? -15.254 14.715 0.940 1.00 87.31 175 PHE A N 1
ATOM 1414 C CA . PHE A 1 175 ? -15.576 15.932 0.184 1.00 87.31 175 PHE A CA 1
ATOM 1415 C C . PHE A 1 175 ? -16.060 15.690 -1.255 1.00 87.31 175 PHE A C 1
ATOM 1417 O O . PHE A 1 175 ? -16.674 16.573 -1.847 1.00 87.31 175 PHE A O 1
ATOM 1424 N N . LEU A 1 176 ? -15.791 14.513 -1.830 1.00 87.25 176 LEU A N 1
ATOM 1425 C CA . LEU A 1 176 ? -16.111 14.202 -3.232 1.00 87.25 176 LEU A CA 1
ATOM 1426 C C . LEU A 1 176 ? -17.319 13.270 -3.368 1.00 87.25 176 LEU A C 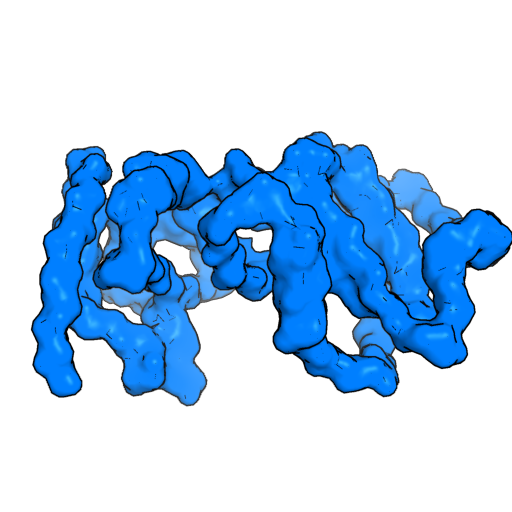1
ATOM 1428 O O . LEU A 1 176 ? -18.098 13.395 -4.311 1.00 87.25 176 LEU A O 1
ATOM 1432 N N . ALA A 1 177 ? -17.459 12.313 -2.450 1.00 85.75 177 ALA A N 1
ATOM 1433 C CA . ALA A 1 177 ? -18.432 11.232 -2.529 1.00 85.75 177 ALA A CA 1
ATOM 1434 C C . ALA A 1 177 ? -18.764 10.643 -1.142 1.00 85.75 177 ALA A C 1
ATOM 1436 O O . ALA A 1 177 ? -18.786 9.422 -0.980 1.00 85.75 177 ALA A O 1
ATOM 1437 N N . SER A 1 178 ? -19.060 11.494 -0.150 1.00 83.00 178 SER A N 1
ATOM 1438 C CA . SER A 1 178 ? -19.362 11.078 1.236 1.00 83.00 178 SER A CA 1
ATOM 1439 C C . SER A 1 178 ? -20.381 9.944 1.338 1.00 83.00 178 SER A C 1
ATOM 1441 O O . SER A 1 178 ? -20.171 8.991 2.078 1.00 83.00 178 SER A O 1
ATOM 1443 N N . LYS A 1 179 ? -21.466 9.992 0.555 1.00 85.50 179 LYS A N 1
ATOM 1444 C CA . LYS A 1 179 ? -22.504 8.945 0.574 1.00 85.50 179 LYS A CA 1
ATOM 1445 C C . LYS A 1 179 ? -22.011 7.590 0.065 1.00 85.50 179 LYS A C 1
ATOM 1447 O O . LYS A 1 179 ? -22.465 6.564 0.554 1.00 85.50 179 LYS A O 1
ATOM 1452 N N . SER A 1 180 ? -21.101 7.577 -0.908 1.00 84.38 180 SER A N 1
ATOM 1453 C CA . SER A 1 180 ? -20.603 6.343 -1.534 1.00 84.38 180 SER A CA 1
ATOM 1454 C C . SER A 1 180 ? -19.608 5.590 -0.655 1.00 84.38 180 SER A C 1
ATOM 1456 O O . SER A 1 180 ? -19.362 4.407 -0.875 1.00 84.38 180 SER A O 1
ATOM 1458 N N . HIS A 1 181 ? -19.017 6.284 0.316 1.00 84.75 181 HIS A N 1
ATOM 1459 C CA . HIS A 1 181 ? -17.969 5.752 1.181 1.00 84.75 181 HIS A CA 1
ATOM 1460 C C . HIS A 1 181 ? -18.332 5.794 2.667 1.00 84.75 181 HIS A C 1
ATOM 1462 O O . HIS A 1 181 ? -17.488 5.449 3.493 1.00 84.75 181 HIS A O 1
ATOM 1468 N N . ALA A 1 182 ? -19.580 6.150 2.986 1.00 89.00 182 ALA A N 1
ATOM 1469 C CA . ALA A 1 182 ? -20.094 6.170 4.344 1.00 89.00 182 ALA A CA 1
ATOM 1470 C C . ALA A 1 182 ? -19.953 4.793 5.013 1.00 89.00 182 ALA A C 1
ATOM 1472 O O . ALA A 1 182 ? -20.335 3.748 4.477 1.00 89.00 182 ALA A O 1
ATOM 1473 N N . ILE A 1 183 ? -19.400 4.802 6.214 1.00 89.38 183 ILE A N 1
ATOM 1474 C CA . ILE A 1 183 ? -19.147 3.656 7.061 1.00 89.38 183 ILE A CA 1
ATOM 1475 C C . ILE A 1 183 ? -20.346 3.507 7.983 1.00 89.38 183 ILE A C 1
ATOM 1477 O O . ILE A 1 183 ? -20.512 4.217 8.973 1.00 89.38 183 ILE A O 1
ATOM 1481 N N . GLU A 1 184 ? -21.178 2.522 7.671 1.00 87.62 184 GLU A N 1
ATOM 1482 C CA . GLU A 1 184 ? -22.286 2.162 8.541 1.00 87.62 184 GLU A CA 1
ATOM 1483 C C . GLU A 1 184 ? -21.784 1.777 9.943 1.00 87.62 184 GLU A C 1
ATOM 1485 O O . GLU A 1 184 ? -20.806 1.032 10.090 1.00 87.62 184 GLU A O 1
ATOM 1490 N N . ASN A 1 185 ? -22.473 2.284 10.972 1.00 88.56 185 ASN A N 1
ATOM 1491 C CA . ASN A 1 185 ? -22.157 2.062 12.384 1.00 88.56 185 ASN A CA 1
ATOM 1492 C C . ASN A 1 185 ? -20.712 2.448 12.770 1.00 88.56 185 ASN A C 1
ATOM 1494 O O . ASN A 1 185 ? -20.088 1.775 13.600 1.00 88.56 185 ASN A O 1
ATOM 1498 N N . LEU A 1 186 ? -20.180 3.536 12.190 1.00 90.31 186 LEU A N 1
ATOM 1499 C CA . LEU A 1 186 ? -18.821 4.029 12.453 1.00 90.31 186 LEU A CA 1
ATOM 1500 C C . LEU A 1 186 ? -18.528 4.201 13.951 1.00 90.31 186 LEU A C 1
ATOM 1502 O O . LEU A 1 186 ? -17.502 3.713 14.423 1.00 90.31 186 LEU A O 1
ATOM 1506 N N . ASP A 1 187 ? -19.438 4.810 14.714 1.00 90.19 187 ASP A N 1
ATOM 1507 C CA . ASP A 1 187 ? -19.254 5.030 16.155 1.00 90.19 187 ASP A CA 1
ATOM 1508 C C . ASP A 1 187 ? -19.118 3.722 16.938 1.00 90.19 187 ASP A C 1
ATOM 1510 O O . ASP A 1 187 ? -18.248 3.586 17.803 1.00 90.19 187 ASP A O 1
ATOM 1514 N N . ALA A 1 188 ? -19.949 2.726 16.618 1.00 89.06 188 ALA A N 1
ATOM 1515 C CA . ALA A 1 188 ? -19.876 1.412 17.246 1.00 89.06 188 ALA A CA 1
ATOM 1516 C C . ALA A 1 188 ? -18.552 0.714 16.904 1.00 89.06 188 ALA A C 1
ATOM 1518 O O . ALA A 1 188 ? -17.895 0.163 17.792 1.00 89.06 188 ALA A O 1
ATOM 1519 N N . TRP A 1 189 ? -18.120 0.790 15.639 1.00 88.06 189 TRP A N 1
ATOM 1520 C CA . TRP A 1 189 ? -16.833 0.250 15.203 1.00 88.06 189 TRP A CA 1
ATOM 1521 C C . TRP A 1 189 ? -15.652 0.941 15.897 1.00 88.06 189 TRP A C 1
ATOM 1523 O O . TRP A 1 189 ? -14.747 0.252 16.374 1.00 88.06 189 TRP A O 1
ATOM 1533 N N . LEU A 1 190 ? -15.663 2.273 16.015 1.00 89.94 190 LEU A N 1
ATOM 1534 C CA . LEU A 1 190 ? -14.616 3.037 16.702 1.00 89.94 190 LEU A CA 1
ATOM 1535 C C . LEU A 1 190 ? -14.550 2.674 18.182 1.00 89.94 190 LEU A C 1
ATOM 1537 O O . LEU A 1 190 ? -13.469 2.372 18.681 1.00 89.94 190 LEU A O 1
ATOM 1541 N N . ASN A 1 191 ? -15.697 2.648 18.865 1.00 88.88 191 ASN A N 1
ATOM 1542 C CA . ASN A 1 191 ? -15.790 2.292 20.282 1.00 88.88 191 ASN A CA 1
ATOM 1543 C C . ASN A 1 191 ? -15.303 0.864 20.555 1.00 88.88 191 ASN A C 1
ATOM 1545 O O . ASN A 1 191 ? -14.648 0.620 21.568 1.00 88.88 191 ASN A O 1
ATOM 1549 N N . TYR A 1 192 ? -15.572 -0.069 19.642 1.00 85.62 192 TYR A N 1
ATOM 1550 C CA . TYR A 1 192 ? -15.021 -1.418 19.724 1.00 85.62 192 TYR A CA 1
ATOM 1551 C C . TYR A 1 192 ? -13.502 -1.429 19.489 1.00 85.62 192 TYR A C 1
ATOM 1553 O O . TYR A 1 192 ? -12.762 -2.094 20.211 1.00 85.62 192 TYR A O 1
ATOM 1561 N N . SER A 1 193 ? -13.029 -0.660 18.505 1.00 84.19 193 SER A N 1
ATOM 1562 C CA . SER A 1 193 ? -11.632 -0.657 18.051 1.00 84.19 193 SER A CA 1
ATOM 1563 C C . SER A 1 193 ? -10.661 0.044 19.003 1.00 84.19 193 SER A C 1
ATOM 1565 O O . SER A 1 193 ? -9.470 -0.256 18.978 1.00 84.19 193 SER A O 1
ATOM 1567 N N . VAL A 1 194 ? -11.136 0.966 19.848 1.00 85.94 194 VAL A N 1
ATOM 1568 C CA . VAL A 1 194 ? -10.309 1.587 20.903 1.00 85.94 194 VAL A CA 1
ATOM 1569 C C . VAL A 1 194 ? -10.022 0.647 22.074 1.00 85.94 194 VAL A C 1
ATOM 1571 O O . VAL A 1 194 ? -9.136 0.928 22.880 1.00 85.94 194 VAL A O 1
ATOM 1574 N N . ASN A 1 195 ? -10.724 -0.486 22.174 1.00 77.62 195 ASN A N 1
ATOM 1575 C CA . ASN A 1 195 ? -10.446 -1.473 23.208 1.00 77.62 195 ASN A CA 1
ATOM 1576 C C . ASN A 1 195 ? -9.071 -2.136 22.958 1.00 77.62 195 ASN A C 1
ATOM 1578 O O . ASN A 1 195 ? -8.842 -2.679 21.876 1.00 77.62 195 ASN A O 1
ATOM 1582 N N . PRO A 1 196 ? -8.152 -2.147 23.944 1.00 64.00 196 PRO A N 1
ATOM 1583 C CA . PRO A 1 196 ? -6.796 -2.679 23.772 1.00 64.00 196 PRO A CA 1
ATOM 1584 C C . PRO A 1 196 ? -6.754 -4.192 23.517 1.00 64.00 196 PRO A C 1
ATOM 1586 O O . PRO A 1 196 ? -5.734 -4.718 23.064 1.00 64.00 196 PRO A O 1
ATOM 1589 N N . LEU A 1 197 ? -7.843 -4.914 23.792 1.00 64.19 197 LEU A N 1
ATOM 1590 C CA . LEU A 1 197 ? -7.965 -6.320 23.438 1.00 64.19 197 LEU A CA 1
ATOM 1591 C C . LEU A 1 197 ? -8.238 -6.427 21.936 1.00 64.19 197 LEU A C 1
ATOM 1593 O O . LEU A 1 197 ? -9.390 -6.442 21.510 1.00 64.19 197 LEU A O 1
ATOM 1597 N N . MET A 1 198 ? -7.174 -6.534 21.136 1.00 58.16 198 MET A N 1
ATOM 1598 C CA . MET A 1 198 ? -7.281 -6.824 19.705 1.00 58.16 198 MET A CA 1
ATOM 1599 C C . MET A 1 198 ? -7.991 -8.168 19.509 1.00 58.16 198 MET A C 1
ATOM 1601 O O . MET A 1 198 ? -7.393 -9.237 19.642 1.00 58.16 198 MET A O 1
ATOM 1605 N N . ARG A 1 199 ? -9.293 -8.110 19.227 1.00 64.56 199 ARG A N 1
ATOM 1606 C CA . ARG A 1 199 ? -10.146 -9.269 18.975 1.00 64.56 199 ARG A CA 1
ATOM 1607 C C . ARG A 1 199 ? -10.597 -9.241 17.527 1.00 64.56 199 ARG A C 1
ATOM 1609 O O . ARG A 1 199 ? -11.002 -8.213 16.997 1.00 64.56 199 ARG A O 1
ATOM 1616 N N . VAL A 1 200 ? -10.504 -10.400 16.893 1.00 64.56 200 VAL A N 1
ATOM 1617 C CA . VAL A 1 200 ? -11.037 -10.621 15.553 1.00 64.56 200 VAL A CA 1
ATOM 1618 C C . VAL A 1 200 ? -12.503 -10.971 15.725 1.00 64.56 200 VAL A C 1
ATOM 1620 O O . VAL A 1 200 ? -12.812 -12.001 16.323 1.00 64.56 200 VAL A O 1
ATOM 1623 N N . THR A 1 201 ? -13.386 -10.129 15.203 1.00 66.69 201 THR A N 1
ATOM 1624 C CA . THR A 1 201 ? -14.832 -10.356 15.254 1.00 66.69 201 THR A CA 1
ATOM 1625 C C . THR A 1 201 ? -15.322 -10.686 13.858 1.00 66.69 201 THR A C 1
ATOM 1627 O O . THR A 1 201 ? -15.064 -9.940 12.916 1.00 66.69 201 THR A O 1
ATOM 1630 N N . ILE A 1 202 ? -16.020 -11.810 13.726 1.00 66.25 202 ILE A N 1
ATOM 1631 C CA . ILE A 1 202 ? -16.735 -12.167 12.502 1.00 66.25 202 ILE A CA 1
ATOM 1632 C C . ILE A 1 202 ? -18.167 -11.686 12.698 1.00 66.25 202 ILE A C 1
ATOM 1634 O O . ILE A 1 202 ? -18.838 -12.113 13.636 1.00 66.25 202 ILE A O 1
ATOM 1638 N N . VAL A 1 203 ? -18.604 -10.765 11.846 1.00 68.88 203 VAL A N 1
ATOM 1639 C CA . VAL A 1 203 ? -19.969 -10.239 11.865 1.00 68.88 203 VAL A CA 1
ATOM 1640 C C . VAL A 1 203 ? -20.703 -10.837 10.667 1.00 68.88 203 VAL A C 1
ATOM 1642 O O . VAL A 1 203 ? -20.185 -10.730 9.553 1.00 68.88 203 VAL A O 1
ATOM 1645 N N . PRO A 1 204 ? -21.863 -11.489 10.856 1.00 68.69 204 PRO A N 1
ATOM 1646 C CA . PRO A 1 204 ? -22.648 -11.978 9.734 1.00 68.69 204 PRO A CA 1
ATOM 1647 C C . PRO A 1 204 ? -23.116 -10.791 8.891 1.00 68.69 204 PRO A C 1
ATOM 1649 O O . PRO A 1 204 ? -23.694 -9.838 9.414 1.00 68.69 204 PRO A O 1
ATOM 1652 N N . ILE A 1 205 ? -22.876 -10.857 7.582 1.00 64.25 205 ILE A N 1
ATOM 1653 C CA . ILE A 1 205 ? -23.474 -9.917 6.636 1.00 64.25 205 ILE A CA 1
ATOM 1654 C C . ILE A 1 205 ? -24.937 -10.337 6.503 1.00 64.25 205 ILE A C 1
ATOM 1656 O O . ILE A 1 205 ? -25.260 -11.310 5.826 1.00 64.25 205 ILE A O 1
ATOM 1660 N N . THR A 1 206 ? -25.820 -9.645 7.217 1.00 62.41 206 THR A N 1
ATOM 1661 C CA . THR A 1 206 ? -27.254 -9.730 6.949 1.00 62.41 206 THR A CA 1
ATOM 1662 C C . THR A 1 206 ? -27.483 -8.914 5.686 1.00 62.4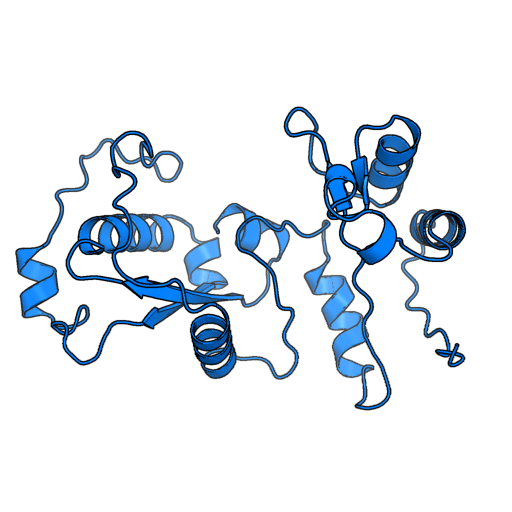1 206 THR A C 1
ATOM 1664 O O . THR A 1 206 ? -27.181 -7.727 5.651 1.00 62.41 206 THR A O 1
ATOM 1667 N N . TYR A 1 207 ? -27.870 -9.582 4.600 1.00 49.47 207 TYR A N 1
ATOM 1668 C CA . TYR A 1 207 ? -28.165 -8.912 3.338 1.00 49.47 207 TYR A CA 1
ATOM 1669 C C . TYR A 1 207 ? -29.200 -7.801 3.587 1.00 49.47 207 TYR A C 1
ATOM 1671 O O . TYR A 1 207 ? -30.267 -8.084 4.135 1.00 49.47 207 TYR A O 1
ATOM 1679 N N . MET A 1 208 ? -28.843 -6.563 3.225 1.00 41.62 208 MET A N 1
ATOM 1680 C CA . MET A 1 208 ? -29.783 -5.456 3.019 1.00 41.62 208 MET A CA 1
ATOM 1681 C C . MET A 1 208 ? -30.458 -5.600 1.660 1.00 41.62 208 MET A C 1
ATOM 1683 O O . MET A 1 208 ? -29.743 -5.971 0.698 1.00 41.62 208 MET A O 1
#